Protein AF-A0A6C0EE86-F1 (afdb_monomer_lite)

Secondary structure (DSSP, 8-state):
---HHHHHHHHTT---EEHHHHHHHHHHS-----EEEEEEEEEHHHHHHHHT--TTS-TT-EEEEEEEES-HHHHHHHHHHHTGGGTTT---EEEEEEE--GGGHHHHHHHHHHHTGGGEEEETTEEEEEEE-GGGHHHHHHHHHHHHHHH-THHHHHHHHHHHHHHHHHHHHHHHHHHHHHHHHHHHHHHHHHHHHHHHHHHHHHHHHHHHHHHHHHHHHHHHTT-

Foldseek 3Di:
DDDPVVVCVLVVLLPFAAPVVVCVVCVVVVDQFKKKFKKWWAFCLQCCVVFVDDPVADRSWTKIFTAIDSGPVVVVVVVCVVVVSCNVRTGIGTRDMAGFDPVCRVVLGVQLLVVQVVQFRDGPNDRRMGTGDSVCVVVVRVVRVVSRVVGNPVVVVVVVVVVVVVVVVVVVVVVVVVVVVVVVVVVVVVVVVVVVVVVVVVVVVVVVVVVVVVVVVVVVVVVVVVD

Structure (mmCIF, N/CA/C/O backbone):
data_AF-A0A6C0EE86-F1
#
_entry.id   AF-A0A6C0EE86-F1
#
loop_
_atom_site.group_PDB
_atom_site.id
_atom_site.type_symbol
_atom_site.label_atom_id
_atom_site.label_alt_id
_atom_site.label_comp_id
_atom_site.label_asym_id
_atom_site.label_entity_id
_atom_site.label_seq_id
_atom_site.pdbx_PDB_ins_code
_atom_site.Cartn_x
_atom_site.Cartn_y
_atom_site.Cartn_z
_atom_site.occupancy
_atom_site.B_iso_or_equiv
_atom_site.auth_seq_id
_atom_site.auth_comp_id
_atom_site.auth_asym_id
_atom_site.auth_atom_id
_atom_site.pdbx_PDB_model_num
ATOM 1 N N . MET A 1 1 ? -27.508 24.114 23.333 1.00 41.50 1 MET A N 1
ATOM 2 C CA . MET A 1 1 ? -27.431 23.178 22.189 1.00 41.50 1 MET A CA 1
ATOM 3 C C . MET A 1 1 ? -26.327 23.690 21.274 1.00 41.50 1 MET A C 1
ATOM 5 O O . MET A 1 1 ? -26.399 24.852 20.906 1.00 41.50 1 MET A O 1
ATOM 9 N N . GLY A 1 2 ? -25.268 22.908 21.027 1.00 43.94 2 GLY A N 1
ATOM 10 C CA . GLY A 1 2 ? -24.116 23.351 20.220 1.00 43.94 2 GLY A CA 1
ATOM 11 C C . GLY A 1 2 ? -24.474 23.530 18.742 1.00 43.94 2 GLY A C 1
ATOM 12 O O . GLY A 1 2 ? -25.341 22.807 18.242 1.00 43.94 2 GLY A O 1
ATOM 13 N N . SER A 1 3 ? -23.843 24.502 18.077 1.00 52.34 3 SER A N 1
ATOM 14 C CA . SER A 1 3 ? -24.147 24.879 16.692 1.00 52.34 3 SER A CA 1
ATOM 15 C C . SER A 1 3 ? -23.781 23.765 15.698 1.00 52.34 3 SER A C 1
ATOM 17 O O . SER A 1 3 ? -22.962 22.887 15.982 1.00 52.34 3 SER A O 1
ATOM 19 N N . ILE A 1 4 ? -24.389 23.789 14.509 1.00 42.75 4 ILE A N 1
ATOM 20 C CA . ILE A 1 4 ? -24.066 22.862 13.408 1.00 42.75 4 ILE A CA 1
ATOM 21 C C . ILE A 1 4 ? -22.589 22.996 12.998 1.00 42.75 4 ILE A C 1
ATOM 23 O O . ILE A 1 4 ? -21.962 22.006 12.634 1.00 42.75 4 ILE A O 1
ATOM 27 N N . GLU A 1 5 ? -21.998 24.184 13.138 1.00 41.91 5 GLU A N 1
ATOM 28 C CA . GLU A 1 5 ? -20.573 24.427 12.889 1.00 41.91 5 GLU A CA 1
ATOM 29 C C . GLU A 1 5 ? -19.664 23.791 13.947 1.00 41.91 5 GLU A C 1
ATOM 31 O O . GLU A 1 5 ? -18.616 23.250 13.592 1.00 41.91 5 GLU A O 1
ATOM 36 N N . ASP A 1 6 ? -20.080 23.761 15.215 1.00 39.66 6 ASP A N 1
ATOM 37 C CA . ASP A 1 6 ? -19.341 23.064 16.277 1.00 39.66 6 ASP A CA 1
ATOM 38 C C . ASP A 1 6 ? -19.402 21.542 16.092 1.00 39.66 6 ASP A C 1
ATOM 40 O O . ASP A 1 6 ? -18.395 20.855 16.267 1.00 39.66 6 ASP A O 1
ATOM 44 N N . LYS A 1 7 ? -20.557 21.014 15.656 1.00 38.84 7 LYS A N 1
ATOM 45 C CA . LYS A 1 7 ? -20.697 19.601 15.261 1.00 38.84 7 LYS A CA 1
ATOM 46 C C . LYS A 1 7 ? -19.836 19.268 14.041 1.00 38.84 7 LYS A C 1
ATOM 48 O O . LYS A 1 7 ? -19.121 18.272 14.062 1.00 38.84 7 LYS A O 1
ATOM 53 N N . ASN A 1 8 ? -19.834 20.117 13.013 1.00 34.44 8 ASN A N 1
ATOM 54 C CA . ASN A 1 8 ? -19.040 19.901 11.802 1.00 34.44 8 ASN A CA 1
ATOM 55 C C . ASN A 1 8 ? -17.529 19.999 12.068 1.00 34.44 8 ASN A C 1
ATOM 57 O O . ASN A 1 8 ? -16.768 19.218 11.500 1.00 34.44 8 ASN A O 1
ATOM 61 N N . LYS A 1 9 ? -17.074 20.877 12.975 1.00 37.31 9 LYS A N 1
ATOM 62 C CA . LYS A 1 9 ? -15.671 20.904 13.429 1.00 37.31 9 LYS A CA 1
ATOM 63 C C . LYS A 1 9 ? -15.289 19.634 14.190 1.00 37.31 9 LYS A C 1
ATOM 65 O O . LYS A 1 9 ? -14.223 19.090 13.908 1.00 37.31 9 LYS A O 1
ATOM 70 N N . LEU A 1 10 ? -16.143 19.117 15.077 1.00 36.72 10 LEU A N 1
ATOM 71 C CA . LEU A 1 10 ? -15.890 17.856 15.793 1.00 36.72 10 LEU A CA 1
ATOM 72 C C . LEU A 1 10 ? -15.807 16.656 14.826 1.00 36.72 10 LEU A C 1
ATOM 74 O O . LEU A 1 10 ? -14.858 15.878 14.882 1.00 36.72 10 LEU A O 1
ATOM 78 N N . VAL A 1 11 ? -16.739 16.571 13.870 1.00 33.47 11 VAL A N 1
ATOM 79 C CA . VAL A 1 11 ? -16.829 15.481 12.877 1.00 33.47 11 VAL A CA 1
ATOM 80 C C . VAL A 1 11 ? -15.719 15.562 11.815 1.00 33.47 11 VAL A C 1
ATOM 82 O O . VAL A 1 11 ? -15.262 14.531 11.322 1.00 33.47 11 VAL A O 1
ATOM 85 N N . SER A 1 12 ? -15.205 16.762 11.504 1.00 33.56 12 SER A N 1
ATOM 86 C CA . SER A 1 12 ? -14.117 16.962 10.525 1.00 33.56 12 SER A CA 1
ATOM 87 C C . SER A 1 12 ? -12.767 16.333 10.910 1.00 33.56 12 SER A C 1
ATOM 89 O O . SER A 1 12 ? -11.883 16.206 10.058 1.00 33.56 12 SER A O 1
ATOM 91 N N . HIS A 1 13 ? -12.588 15.919 12.170 1.00 43.97 13 HIS A N 1
ATOM 92 C CA . HIS A 1 13 ? -11.329 15.339 12.649 1.00 43.97 13 HIS A CA 1
ATOM 93 C C . HIS A 1 13 ? -11.141 13.868 12.245 1.00 43.97 13 HIS A C 1
ATOM 95 O O . HIS A 1 13 ? -10.001 13.409 12.130 1.00 43.97 13 HIS A O 1
ATOM 101 N N . ILE A 1 14 ? -12.222 13.138 11.944 1.00 49.69 14 ILE A N 1
ATOM 102 C CA . ILE A 1 14 ? -12.145 11.754 11.459 1.00 49.69 14 ILE A CA 1
ATOM 103 C C . ILE A 1 14 ? -11.934 11.781 9.938 1.00 49.69 14 ILE A C 1
ATOM 105 O O . ILE A 1 14 ? -12.851 11.578 9.145 1.00 49.69 14 ILE A O 1
ATOM 109 N N . LYS A 1 15 ? -10.695 12.065 9.515 1.00 51.38 15 LYS A N 1
ATOM 110 C CA . LYS A 1 15 ? -10.267 11.919 8.115 1.00 51.38 15 LYS A CA 1
ATOM 111 C C . LYS A 1 15 ? -10.217 10.430 7.753 1.00 51.38 15 LYS A C 1
ATOM 113 O O . LYS A 1 15 ? -9.232 9.756 8.056 1.00 51.38 15 LYS A O 1
ATOM 118 N N . GLY A 1 16 ? -11.273 9.944 7.111 1.00 56.72 16 GLY A N 1
ATOM 119 C CA . GLY A 1 16 ? -11.406 8.590 6.579 1.00 56.72 16 GLY A CA 1
ATOM 120 C C . GLY A 1 16 ? -12.340 8.569 5.370 1.00 56.72 16 GLY A C 1
ATOM 121 O O . GLY A 1 16 ? -12.988 9.568 5.065 1.00 56.72 16 GLY A O 1
ATOM 122 N N . VAL A 1 17 ? -12.386 7.441 4.673 1.00 63.56 17 VAL A N 1
ATOM 123 C CA . VAL A 1 17 ? -13.268 7.231 3.518 1.00 63.56 17 VAL A CA 1
ATOM 124 C C . VAL A 1 17 ? -14.493 6.447 3.985 1.00 63.56 17 VAL A C 1
ATOM 126 O O . VAL A 1 17 ? -14.352 5.495 4.761 1.00 63.56 17 VAL A O 1
ATOM 129 N N . SER A 1 18 ? -15.694 6.847 3.559 1.00 66.75 18 SER A N 1
ATOM 130 C CA . SER A 1 18 ? -16.904 6.095 3.903 1.00 66.75 18 SER A CA 1
ATOM 131 C C . SER A 1 18 ? -16.894 4.721 3.226 1.00 66.75 18 SER A C 1
ATOM 133 O O . SER A 1 18 ? -16.234 4.502 2.204 1.00 66.75 18 SER A O 1
ATOM 135 N N . TYR A 1 19 ? -17.628 3.771 3.798 1.00 67.75 19 TYR A N 1
ATOM 136 C CA . TYR A 1 19 ? -17.719 2.419 3.243 1.00 67.75 19 TYR A CA 1
ATOM 137 C C . TYR A 1 19 ? -18.339 2.395 1.833 1.00 67.75 19 TYR A C 1
ATOM 139 O O . TYR A 1 19 ? -18.034 1.498 1.042 1.00 67.75 19 TYR A O 1
ATOM 147 N N . GLU A 1 20 ? -19.170 3.383 1.505 1.00 64.31 20 GLU A N 1
ATOM 148 C CA . GLU A 1 20 ? -19.811 3.558 0.200 1.00 64.31 20 GLU A CA 1
ATOM 149 C C . GLU A 1 20 ? -18.784 3.954 -0.869 1.00 64.31 20 GLU A C 1
ATOM 151 O O . GLU A 1 20 ? -18.688 3.289 -1.895 1.00 64.31 20 GLU A O 1
ATOM 156 N N . THR A 1 21 ? -17.925 4.945 -0.611 1.00 57.09 21 THR A N 1
ATOM 157 C CA . THR A 1 21 ? -16.854 5.332 -1.553 1.00 57.09 21 THR A CA 1
ATOM 158 C C . THR A 1 21 ? -15.842 4.201 -1.775 1.00 57.09 21 THR A C 1
ATOM 160 O O . THR A 1 21 ? -15.305 4.019 -2.865 1.00 57.09 21 THR A O 1
ATOM 163 N N . ILE A 1 22 ? -15.604 3.378 -0.755 1.00 59.59 22 ILE A N 1
ATOM 164 C CA . ILE A 1 22 ? -14.751 2.190 -0.873 1.00 59.59 22 ILE A CA 1
ATOM 165 C C . ILE A 1 22 ? -15.386 1.114 -1.760 1.00 59.59 22 ILE A C 1
ATOM 167 O O . ILE A 1 22 ? -14.671 0.390 -2.452 1.00 59.59 22 ILE A O 1
ATOM 171 N N . GLN A 1 23 ? -16.717 1.007 -1.765 1.00 55.62 23 GLN A N 1
ATOM 172 C CA . GLN A 1 23 ? -17.431 0.091 -2.652 1.00 55.62 23 GLN A CA 1
ATOM 173 C C . GLN A 1 23 ? -17.173 0.420 -4.115 1.00 55.62 23 GLN A C 1
ATOM 175 O O . GLN A 1 23 ? -16.892 -0.485 -4.893 1.00 55.62 23 GLN A O 1
ATOM 180 N N . GLU A 1 24 ? -17.216 1.702 -4.468 1.00 56.00 24 GLU A N 1
ATOM 181 C CA . GLU A 1 24 ? -16.881 2.150 -5.817 1.00 56.00 24 GLU A CA 1
ATOM 182 C C . GLU A 1 24 ? -15.427 1.786 -6.149 1.00 56.00 24 GLU A C 1
ATOM 184 O O . GLU A 1 24 ? -15.164 1.152 -7.170 1.00 56.00 24 GLU A O 1
ATOM 189 N N . LEU A 1 25 ? -14.490 2.054 -5.234 1.00 52.91 25 LEU A N 1
ATOM 190 C CA . LEU A 1 25 ? -13.063 1.808 -5.454 1.00 52.91 25 LEU A CA 1
ATOM 191 C C . LEU A 1 25 ? -12.696 0.315 -5.596 1.00 52.91 25 LEU A C 1
ATOM 193 O O . LEU A 1 25 ? -11.837 -0.024 -6.415 1.00 52.91 25 LEU A O 1
ATOM 197 N N . PHE A 1 26 ? -13.346 -0.581 -4.845 1.00 54.41 26 PHE A N 1
ATOM 198 C CA . PHE A 1 26 ? -13.173 -2.035 -4.990 1.00 54.41 26 PHE A CA 1
ATOM 199 C C . PHE A 1 26 ? -13.965 -2.622 -6.161 1.00 54.41 26 PHE A C 1
ATOM 201 O O . PHE A 1 26 ? -13.481 -3.551 -6.796 1.00 54.41 26 PHE A O 1
ATOM 208 N N . SER A 1 27 ? -15.130 -2.069 -6.514 1.00 51.50 27 SER A N 1
ATOM 209 C CA . SER A 1 27 ? -15.882 -2.527 -7.694 1.00 51.50 27 SER A CA 1
ATOM 210 C C . SER A 1 27 ? -15.109 -2.310 -9.002 1.00 51.50 27 SER A C 1
ATOM 212 O O . SER A 1 27 ? -15.249 -3.089 -9.943 1.00 51.50 27 SER A O 1
ATOM 214 N N . ILE A 1 28 ? -14.239 -1.294 -9.033 1.00 50.00 28 ILE A N 1
ATOM 215 C CA . ILE A 1 28 ? -13.318 -1.017 -10.141 1.00 50.00 28 ILE A CA 1
ATOM 216 C C . ILE A 1 28 ? -12.074 -1.926 -10.070 1.00 50.00 28 ILE A C 1
ATOM 218 O O . ILE A 1 28 ? -11.532 -2.320 -11.101 1.00 50.00 28 ILE A O 1
ATOM 222 N N . ASN A 1 29 ? -11.629 -2.298 -8.863 1.00 46.84 29 ASN A N 1
ATOM 223 C CA . ASN A 1 29 ? -10.446 -3.128 -8.620 1.00 46.84 29 ASN A CA 1
ATOM 224 C C . ASN A 1 29 ? -10.845 -4.530 -8.127 1.00 46.84 29 ASN A C 1
ATOM 226 O O . ASN A 1 29 ? -10.857 -4.797 -6.929 1.00 46.84 29 ASN A O 1
ATOM 230 N N . ALA A 1 30 ? -11.133 -5.437 -9.064 1.00 41.28 30 ALA A N 1
ATOM 231 C CA . ALA A 1 30 ? -11.660 -6.793 -8.846 1.00 41.28 30 ALA A CA 1
ATOM 232 C C . ALA A 1 30 ? -10.719 -7.794 -8.118 1.00 41.28 30 ALA A C 1
ATOM 234 O O . ALA A 1 30 ? -10.532 -8.924 -8.576 1.00 41.28 30 ALA A O 1
ATOM 235 N N . ARG A 1 31 ? -10.096 -7.427 -6.989 1.00 52.28 31 ARG A N 1
ATOM 236 C CA . ARG A 1 31 ? -9.282 -8.348 -6.174 1.00 52.28 31 ARG A CA 1
ATOM 237 C C . ARG A 1 31 ? -9.618 -8.272 -4.687 1.00 52.28 31 ARG A C 1
ATOM 239 O O . ARG A 1 31 ? -9.468 -7.234 -4.049 1.00 52.28 31 ARG A O 1
ATOM 246 N N . SER A 1 32 ? -9.950 -9.432 -4.119 1.00 60.56 32 SER A N 1
ATOM 247 C CA . SER A 1 32 ? -9.904 -9.686 -2.679 1.00 60.56 32 SER A CA 1
ATOM 248 C C . SER A 1 32 ? -8.445 -9.663 -2.216 1.00 60.56 32 SER A C 1
ATOM 250 O O . SER A 1 32 ? -7.722 -10.652 -2.361 1.00 60.56 32 SER A O 1
ATOM 252 N N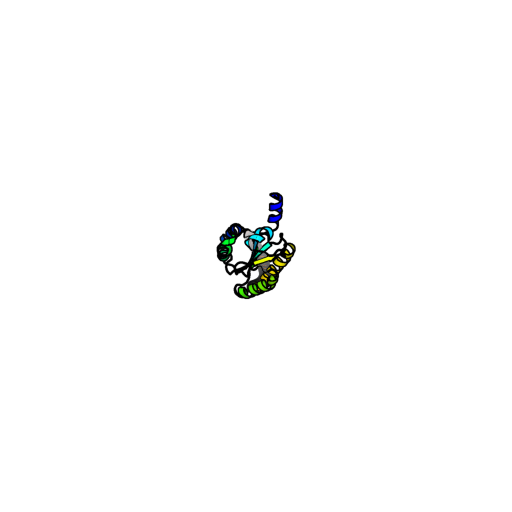 . LEU A 1 33 ? -7.986 -8.515 -1.728 1.00 67.56 33 LEU A N 1
ATOM 253 C CA . LEU A 1 33 ? -6.636 -8.370 -1.198 1.00 67.56 33 LEU A CA 1
ATOM 254 C C . LEU A 1 33 ? -6.675 -8.465 0.328 1.00 67.56 33 LEU A C 1
ATOM 256 O O . LEU A 1 33 ? -7.407 -7.691 0.957 1.00 67.56 33 LEU A O 1
ATOM 260 N N . PRO A 1 34 ? -5.902 -9.385 0.933 1.00 78.94 34 PRO A N 1
ATOM 261 C CA . PRO A 1 34 ? -5.774 -9.437 2.371 1.00 78.94 34 PRO A CA 1
ATOM 262 C C . PRO A 1 34 ? -5.217 -8.132 2.922 1.00 78.94 34 PRO A C 1
ATOM 264 O O . PRO A 1 34 ? -4.223 -7.594 2.426 1.00 78.94 34 PRO A O 1
ATOM 267 N N . CYS A 1 35 ? -5.884 -7.605 3.938 1.00 83.56 35 CYS A N 1
ATOM 268 C CA . CYS A 1 35 ? -5.522 -6.330 4.517 1.00 83.56 35 CYS A CA 1
ATOM 269 C C . CYS A 1 35 ? -5.773 -6.289 6.016 1.00 83.56 35 CYS A C 1
ATOM 271 O O . CYS A 1 35 ? -6.664 -6.943 6.569 1.00 83.56 35 CYS A O 1
ATOM 273 N N . VAL A 1 36 ? -4.966 -5.448 6.638 1.00 88.44 36 VAL A N 1
ATOM 274 C CA . VAL A 1 36 ? -5.178 -4.901 7.965 1.00 88.44 36 VAL A CA 1
ATOM 275 C C . VAL A 1 36 ? -5.940 -3.588 7.796 1.00 88.44 36 VAL A C 1
ATOM 277 O O . VAL A 1 36 ? -5.589 -2.787 6.925 1.00 88.44 36 VAL A O 1
ATOM 280 N N . TYR A 1 37 ? -6.931 -3.320 8.644 1.00 87.81 37 TYR A N 1
ATOM 281 C CA . TYR A 1 37 ? -7.696 -2.076 8.586 1.00 87.81 37 TYR A CA 1
ATOM 282 C C . TYR A 1 37 ? -8.055 -1.511 9.963 1.00 87.81 37 TYR A C 1
ATOM 284 O O . TYR A 1 37 ? -8.154 -2.228 10.958 1.00 87.81 37 TYR A O 1
ATOM 292 N N . LEU A 1 38 ? -8.308 -0.203 9.980 1.00 90.19 38 LEU A N 1
ATOM 293 C CA . LEU A 1 38 ? -8.819 0.548 11.120 1.00 90.19 38 LEU A CA 1
ATOM 294 C C . LEU A 1 38 ? -10.054 1.342 10.684 1.00 90.19 38 LEU A C 1
ATOM 296 O O . LEU A 1 38 ? -9.963 2.235 9.837 1.00 90.19 38 LEU A O 1
ATOM 300 N N . THR A 1 39 ? -11.206 1.022 11.265 1.00 89.19 39 THR A N 1
ATOM 301 C CA . THR A 1 39 ? -12.478 1.716 11.018 1.00 89.19 39 THR A CA 1
ATOM 302 C C . THR A 1 39 ? -12.835 2.567 12.229 1.00 89.19 39 THR A C 1
ATOM 304 O O . THR A 1 39 ? -12.883 2.051 13.337 1.00 89.19 39 THR A O 1
ATOM 307 N N . ALA A 1 40 ? -13.089 3.857 12.041 1.00 90.56 40 ALA A N 1
ATOM 308 C CA . ALA A 1 40 ? -13.672 4.721 13.062 1.00 90.56 40 ALA A CA 1
ATOM 309 C C . ALA A 1 40 ? -15.189 4.535 13.113 1.00 90.56 40 ALA A C 1
ATOM 311 O O . ALA A 1 40 ? -15.809 4.354 12.066 1.00 90.56 40 ALA A O 1
ATOM 312 N N . PHE A 1 41 ? -15.763 4.596 14.314 1.00 91.44 41 PHE A N 1
ATOM 313 C CA . PHE A 1 41 ? -17.210 4.560 14.532 1.00 91.44 41 PHE A CA 1
ATOM 314 C C . PHE A 1 41 ? -17.779 5.943 14.816 1.00 91.44 41 PHE A C 1
ATOM 316 O O . PHE A 1 41 ? -18.612 6.410 14.061 1.00 91.44 41 PHE A O 1
ATOM 323 N N . ASN A 1 42 ? -17.390 6.559 15.931 1.00 91.81 42 ASN A N 1
ATOM 324 C CA . ASN A 1 42 ? -17.780 7.911 16.335 1.00 91.81 42 ASN A CA 1
ATOM 325 C C . ASN A 1 42 ? -16.987 8.304 17.588 1.00 91.81 42 ASN A C 1
ATOM 327 O O . ASN A 1 42 ? -16.166 7.527 18.094 1.00 91.81 42 ASN A O 1
ATOM 331 N N . THR A 1 43 ? -17.198 9.524 18.074 1.00 92.94 43 THR A N 1
ATOM 332 C CA . THR A 1 43 ? -16.541 10.002 19.297 1.00 92.94 43 THR A CA 1
ATOM 333 C C . THR A 1 43 ? -17.056 9.272 20.540 1.00 92.94 43 THR A C 1
ATOM 335 O O . THR A 1 43 ? -18.191 8.787 20.579 1.00 92.94 43 THR A O 1
ATOM 338 N N . VAL A 1 44 ? -16.241 9.225 21.598 1.00 92.81 44 VAL A N 1
ATOM 339 C CA . VAL A 1 44 ? -16.657 8.713 22.911 1.00 92.81 44 VAL A CA 1
ATOM 340 C C . VAL A 1 44 ? -17.892 9.468 23.376 1.00 92.81 44 VAL A C 1
ATOM 342 O O . VAL A 1 44 ? -18.839 8.833 23.818 1.00 92.81 44 VAL A O 1
ATOM 345 N N . LYS A 1 45 ? -17.943 10.792 23.198 1.00 92.00 45 LYS A N 1
ATOM 346 C CA . LYS A 1 45 ? -19.113 11.617 23.526 1.00 92.00 45 LYS A CA 1
ATOM 347 C C . LYS A 1 45 ? -20.433 11.077 22.969 1.00 92.00 45 LYS A C 1
ATOM 349 O O . LYS A 1 45 ? -21.444 11.092 23.666 1.00 92.00 45 LYS A O 1
ATOM 354 N N . GLU A 1 46 ? -20.426 10.620 21.722 1.00 90.38 46 GLU A N 1
ATOM 355 C CA . GLU A 1 46 ? -21.619 10.128 21.026 1.00 90.38 46 GLU A CA 1
ATOM 356 C C . GLU A 1 46 ? -21.985 8.702 21.449 1.00 90.38 46 GLU A C 1
ATOM 358 O O . GLU A 1 46 ? -23.165 8.368 21.546 1.00 90.38 46 GLU A O 1
ATOM 363 N N . LEU A 1 47 ? -20.982 7.872 21.741 1.00 91.62 47 LEU A N 1
ATOM 364 C CA . LEU A 1 47 ? -21.167 6.441 21.994 1.00 91.62 47 LEU A CA 1
ATOM 365 C C . LEU A 1 47 ? -21.217 6.066 23.478 1.00 91.62 47 LEU A C 1
ATOM 367 O O . LEU A 1 47 ? -21.660 4.968 23.813 1.00 91.62 47 LEU A O 1
ATOM 371 N N . LYS A 1 48 ? -20.825 6.970 24.379 1.00 91.31 48 LYS A N 1
ATOM 372 C CA . LYS A 1 48 ? -20.668 6.724 25.819 1.00 91.31 48 LYS A CA 1
ATOM 373 C C . LYS A 1 48 ? -21.872 6.053 26.465 1.00 91.31 48 LYS A C 1
ATOM 375 O O . LYS A 1 48 ? -21.709 5.057 27.161 1.00 91.31 48 LYS A O 1
ATOM 380 N N . ASN A 1 49 ? -23.072 6.567 26.199 1.00 88.62 49 ASN A N 1
ATOM 381 C CA . ASN A 1 49 ? -24.305 6.059 26.803 1.00 88.62 49 ASN A CA 1
ATOM 382 C C . ASN A 1 49 ? -24.737 4.715 26.204 1.00 88.62 49 ASN A C 1
ATOM 384 O O . ASN A 1 49 ? -25.273 3.870 26.912 1.00 88.62 49 ASN A O 1
ATOM 388 N N . VAL A 1 50 ? -24.511 4.519 24.903 1.00 89.94 50 VAL A N 1
ATOM 389 C CA . VAL A 1 50 ? -24.968 3.325 24.174 1.00 89.94 50 VAL A CA 1
ATOM 390 C C . VAL A 1 50 ? -24.014 2.146 24.392 1.00 89.94 50 VAL A C 1
ATOM 392 O O . VAL A 1 50 ? -24.446 0.998 24.457 1.00 89.94 50 VAL A O 1
ATOM 395 N N . MET A 1 51 ? -22.718 2.427 24.539 1.00 88.88 51 MET A N 1
ATOM 396 C CA . MET A 1 51 ? -21.668 1.425 24.739 1.00 88.88 51 MET A CA 1
ATOM 397 C C . MET A 1 51 ? -21.189 1.312 26.193 1.00 88.88 51 MET A C 1
ATOM 399 O O . MET A 1 51 ? -20.298 0.515 26.465 1.00 88.88 51 MET A O 1
ATOM 403 N N . ASN A 1 52 ? -21.773 2.079 27.122 1.00 88.94 52 ASN A N 1
ATOM 404 C CA . ASN A 1 52 ? -21.389 2.129 28.537 1.00 88.94 52 ASN A CA 1
ATOM 405 C C . ASN A 1 52 ? -19.881 2.392 28.748 1.00 88.94 52 ASN A C 1
ATOM 407 O O . ASN A 1 52 ? -19.206 1.701 29.511 1.00 88.94 52 ASN A O 1
ATOM 411 N N . ILE A 1 53 ? -19.342 3.377 28.022 1.00 89.94 53 ILE A N 1
ATOM 412 C CA . ILE A 1 53 ? -17.909 3.706 28.044 1.00 89.94 53 ILE A CA 1
ATOM 413 C C . ILE A 1 53 ? -17.571 4.456 29.339 1.00 89.94 53 ILE A C 1
ATOM 415 O O . ILE A 1 53 ? -18.228 5.436 29.693 1.00 89.94 53 ILE A O 1
ATOM 419 N N . ASP A 1 54 ? -16.511 4.019 30.018 1.00 86.50 54 ASP A N 1
ATOM 420 C CA . ASP A 1 54 ? -16.005 4.626 31.253 1.00 86.50 54 ASP A CA 1
ATOM 421 C C . ASP A 1 54 ? -15.633 6.116 31.063 1.00 86.50 54 ASP A C 1
ATOM 423 O O . ASP A 1 54 ? -15.048 6.523 30.056 1.00 86.50 54 ASP A O 1
ATOM 427 N N . ASN A 1 55 ? -15.935 6.929 32.078 1.00 85.88 55 ASN A N 1
ATOM 428 C CA . ASN A 1 55 ? -15.622 8.356 32.163 1.00 85.88 55 ASN A CA 1
ATOM 429 C C . ASN A 1 55 ? -14.118 8.674 32.110 1.00 85.88 55 ASN A C 1
ATOM 431 O O . ASN A 1 55 ? -13.763 9.835 31.917 1.00 85.88 55 ASN A O 1
ATOM 435 N N . LYS A 1 56 ? -13.236 7.681 32.284 1.00 88.19 56 LYS A N 1
ATOM 436 C CA . LYS A 1 56 ? -11.778 7.862 32.159 1.00 88.19 56 LYS A CA 1
ATOM 437 C C . LYS A 1 56 ? -11.322 8.287 30.758 1.00 88.19 56 LYS A C 1
ATOM 439 O O . LYS A 1 56 ? -10.221 8.814 30.610 1.00 88.19 56 LYS A O 1
ATOM 444 N N . HIS A 1 57 ? -12.128 8.035 29.726 1.00 89.06 57 HIS A N 1
ATOM 445 C CA . HIS A 1 57 ? -11.793 8.387 28.351 1.00 89.06 57 HIS A CA 1
ATOM 446 C C . HIS A 1 57 ? -12.217 9.824 28.026 1.00 89.06 57 HIS A C 1
ATOM 448 O O . HIS A 1 57 ? -13.309 10.262 28.382 1.00 89.06 57 HIS A O 1
ATOM 454 N N . SER A 1 58 ? -11.359 10.551 27.306 1.00 90.62 58 SER A N 1
ATOM 455 C CA . SER A 1 58 ? -11.691 11.883 26.789 1.00 90.62 58 SER A CA 1
ATOM 456 C C . SER A 1 58 ? -12.911 11.812 25.866 1.00 90.62 58 SER A C 1
ATOM 458 O O . SER A 1 58 ? -12.985 10.930 25.013 1.00 90.62 58 SER A O 1
ATOM 460 N N . GLU A 1 59 ? -13.837 12.763 26.001 1.00 90.06 59 GLU A N 1
ATOM 461 C CA . GLU A 1 59 ? -15.029 12.857 25.147 1.00 90.06 59 GLU A CA 1
ATOM 462 C C . GLU A 1 59 ? -14.688 13.013 23.659 1.00 90.06 59 GLU A C 1
ATOM 464 O O . GLU A 1 59 ? -15.430 12.517 22.810 1.00 90.06 59 GLU A O 1
ATOM 469 N N . ASP A 1 60 ? -13.551 13.645 23.359 1.00 91.12 60 ASP A N 1
ATOM 470 C CA . ASP A 1 60 ? -13.071 13.885 21.997 1.00 91.12 60 ASP A CA 1
ATOM 471 C C . ASP A 1 60 ? -12.320 12.681 21.408 1.00 91.12 60 ASP A C 1
ATOM 473 O O . ASP A 1 60 ? -12.001 12.680 20.217 1.00 91.12 60 ASP A O 1
ATOM 477 N N . ALA A 1 61 ? -12.005 11.660 22.215 1.00 93.06 61 ALA A N 1
ATOM 478 C CA . ALA A 1 61 ? -11.423 10.420 21.709 1.00 93.06 61 ALA A CA 1
ATOM 479 C C . ALA A 1 61 ? -12.426 9.688 20.808 1.00 93.06 61 ALA A C 1
ATOM 481 O O . ALA A 1 61 ? -13.636 9.886 20.906 1.00 93.06 61 ALA A O 1
ATOM 482 N N . VAL A 1 62 ? -11.925 8.821 19.934 1.00 93.75 62 VAL A N 1
ATOM 483 C CA . VAL A 1 62 ? -12.756 8.122 18.947 1.00 93.75 62 VAL A CA 1
ATOM 484 C C . VAL A 1 62 ? -12.717 6.623 19.213 1.00 93.75 62 VAL A C 1
ATOM 486 O O . VAL A 1 62 ? -11.670 6.066 19.556 1.00 93.75 62 VAL A O 1
ATOM 489 N N . VAL A 1 63 ? -13.875 5.978 19.073 1.00 94.56 63 VAL A N 1
ATOM 490 C CA . VAL A 1 63 ? -13.999 4.520 19.107 1.00 94.56 63 VAL A CA 1
ATOM 491 C C . VAL A 1 63 ? -13.651 3.984 17.727 1.00 94.56 63 VAL A C 1
ATOM 493 O O . VAL A 1 63 ? -14.220 4.413 16.720 1.00 94.56 63 VAL A O 1
ATOM 496 N N . TYR A 1 64 ? -12.726 3.035 17.686 1.00 92.88 64 TYR A N 1
ATOM 497 C CA . TYR A 1 64 ? -12.322 2.356 16.469 1.00 92.88 64 TYR A CA 1
ATOM 498 C C . TYR A 1 64 ? -12.537 0.856 16.587 1.00 92.88 64 TYR A C 1
ATOM 500 O O . TYR A 1 64 ? -12.396 0.272 17.659 1.00 92.88 64 TYR A O 1
ATOM 508 N N . LYS A 1 65 ? -12.792 0.237 15.440 1.00 91.50 65 LYS A N 1
ATOM 509 C CA . LYS A 1 65 ? -12.683 -1.195 15.218 1.00 91.50 65 LYS A CA 1
ATOM 510 C C . LYS A 1 65 ? -11.410 -1.468 14.428 1.00 91.50 65 LYS A C 1
ATOM 512 O O . LYS A 1 65 ? -11.278 -0.997 13.291 1.00 91.50 65 LYS A O 1
ATOM 517 N N . PHE A 1 66 ? -10.497 -2.239 15.003 1.00 91.88 66 PHE A N 1
ATOM 518 C CA . PHE A 1 66 ? -9.415 -2.825 14.223 1.00 91.88 66 PHE A CA 1
ATOM 519 C C . PHE A 1 66 ? -9.856 -4.165 13.649 1.00 91.88 66 PHE A C 1
ATOM 521 O O . PHE A 1 66 ? -10.821 -4.789 14.097 1.00 91.88 66 PHE A O 1
ATOM 528 N N . GLY A 1 67 ? -9.166 -4.612 12.614 1.00 86.94 67 GLY A N 1
ATOM 529 C CA . GLY A 1 67 ? -9.376 -5.962 12.154 1.00 86.94 67 GLY A CA 1
ATOM 530 C C . GLY A 1 67 ? -8.576 -6.303 10.928 1.00 86.94 67 GLY A C 1
ATOM 531 O O . GLY A 1 67 ? -7.811 -5.511 10.373 1.00 86.94 67 GLY A O 1
ATOM 532 N N . LEU A 1 68 ? -8.788 -7.544 10.531 1.00 86.25 68 LEU A N 1
ATOM 533 C CA . LEU A 1 68 ? -8.060 -8.173 9.464 1.00 86.25 68 LEU A CA 1
ATOM 534 C C . LEU A 1 68 ? -9.031 -8.962 8.600 1.00 86.25 68 LEU A C 1
ATOM 536 O O . LEU A 1 68 ? -10.076 -9.438 9.061 1.00 86.25 68 LEU A O 1
ATOM 540 N N . THR A 1 69 ? -8.735 -9.040 7.314 1.00 82.00 69 THR A N 1
ATOM 541 C CA . THR A 1 69 ? -9.588 -9.764 6.379 1.00 82.00 69 THR A CA 1
ATOM 542 C C . THR A 1 69 ? -8.806 -10.203 5.159 1.00 82.00 69 THR A C 1
ATOM 544 O O . THR A 1 69 ? -7.879 -9.524 4.738 1.00 82.00 69 THR A O 1
ATOM 547 N N . LYS A 1 70 ? -9.214 -11.327 4.564 1.00 77.88 70 LYS A N 1
ATOM 548 C CA . LYS A 1 70 ? -8.770 -11.760 3.229 1.00 77.88 70 LYS A CA 1
ATOM 549 C C . LYS A 1 70 ? -9.456 -10.968 2.108 1.00 77.88 70 LYS A C 1
ATOM 551 O O . LYS A 1 70 ? -8.969 -10.940 0.985 1.00 77.88 70 LYS A O 1
ATOM 556 N N . SER A 1 71 ? -10.604 -10.364 2.418 1.00 73.88 71 SER A N 1
ATOM 557 C CA . SER A 1 71 ? -11.429 -9.577 1.504 1.00 73.88 71 SER A CA 1
ATOM 558 C C . SER A 1 71 ? -12.146 -8.472 2.276 1.00 73.88 71 SER A C 1
ATOM 560 O O . SER A 1 71 ? -13.035 -8.741 3.094 1.00 73.88 71 SER A O 1
ATOM 562 N N . PHE A 1 72 ? -11.766 -7.217 2.041 1.00 69.06 72 PHE A N 1
ATOM 563 C CA . PHE A 1 72 ? -12.441 -6.090 2.687 1.00 69.06 72 PHE A CA 1
ATOM 564 C C . PHE A 1 72 ? -13.902 -5.973 2.244 1.00 69.06 72 PHE A C 1
ATOM 566 O O . PHE A 1 72 ? -14.777 -5.722 3.072 1.00 69.06 72 PHE A O 1
ATOM 573 N N . GLU A 1 73 ? -14.176 -6.255 0.970 1.00 69.69 73 GLU A N 1
ATOM 574 C CA . GLU A 1 73 ? -15.523 -6.255 0.398 1.00 69.69 73 GLU A CA 1
ATOM 575 C C . GLU A 1 73 ? -16.481 -7.187 1.156 1.00 69.69 73 GLU A C 1
ATOM 577 O O . GLU A 1 73 ? -17.592 -6.789 1.505 1.00 69.69 73 GLU A O 1
ATOM 582 N N . SER A 1 74 ? -16.040 -8.404 1.479 1.00 70.25 74 SER A N 1
ATOM 583 C CA . SER A 1 74 ? -16.865 -9.355 2.231 1.00 70.25 74 SER A CA 1
ATOM 584 C C . SER A 1 74 ? -17.016 -8.946 3.703 1.00 70.25 74 SER A C 1
ATOM 586 O O . SER A 1 74 ? -18.084 -9.110 4.292 1.00 70.25 74 SER A O 1
ATOM 588 N N . ARG A 1 75 ? -15.963 -8.377 4.307 1.00 75.00 75 ARG A N 1
ATOM 589 C CA . ARG A 1 75 ? -15.929 -8.043 5.742 1.00 75.00 75 ARG A CA 1
ATOM 590 C C . ARG A 1 75 ? -16.771 -6.815 6.092 1.00 75.00 75 ARG A C 1
ATOM 592 O O . ARG A 1 75 ? -17.402 -6.817 7.146 1.00 75.00 75 ARG A O 1
ATOM 599 N N . LYS A 1 76 ? -16.866 -5.813 5.209 1.00 67.50 76 LYS A N 1
ATOM 600 C CA . LYS A 1 76 ? -17.677 -4.609 5.474 1.00 67.50 76 LYS A CA 1
ATOM 601 C C . LYS A 1 76 ? -19.169 -4.911 5.683 1.00 67.50 76 LYS A C 1
ATOM 603 O O . LYS A 1 76 ? -19.791 -4.336 6.573 1.00 67.50 76 LYS A O 1
ATOM 608 N N . ASN A 1 77 ? -19.731 -5.845 4.911 1.00 69.19 77 ASN A N 1
ATOM 609 C CA . ASN A 1 77 ? -21.135 -6.252 5.039 1.00 69.19 77 ASN A CA 1
ATOM 610 C C . ASN A 1 77 ? -21.357 -7.041 6.341 1.00 69.19 77 ASN A C 1
ATOM 612 O O . ASN A 1 77 ? -22.404 -6.920 6.982 1.00 69.19 77 ASN A O 1
ATOM 616 N N . GLY A 1 78 ? -20.332 -7.790 6.762 1.00 73.62 78 GLY A N 1
ATOM 617 C CA . GLY A 1 78 ? -20.272 -8.422 8.076 1.00 73.62 78 GLY A CA 1
ATOM 618 C C . GLY A 1 78 ? -20.344 -7.400 9.209 1.00 73.62 78 GLY A C 1
ATOM 619 O O . GLY A 1 78 ? -21.185 -7.554 10.084 1.00 73.62 78 GLY A O 1
ATOM 620 N N . HIS A 1 79 ? -19.563 -6.314 9.153 1.00 74.69 79 HIS A N 1
ATOM 621 C CA . HIS A 1 79 ? -19.545 -5.300 10.219 1.00 74.69 79 HIS A CA 1
ATOM 622 C C . HIS A 1 79 ? -20.904 -4.649 10.469 1.00 74.69 79 HIS A C 1
ATOM 624 O O . HIS A 1 79 ? -21.314 -4.528 11.620 1.00 74.69 79 HIS A O 1
ATOM 630 N N . ARG A 1 80 ? -21.633 -4.251 9.418 1.00 74.12 80 ARG A N 1
ATOM 631 C CA . ARG A 1 80 ? -22.981 -3.675 9.592 1.00 74.12 80 ARG A CA 1
ATOM 632 C C . ARG A 1 80 ? -23.929 -4.655 10.288 1.00 74.12 80 ARG A C 1
ATOM 634 O O . ARG A 1 80 ? -24.737 -4.258 11.120 1.00 74.12 80 ARG A O 1
ATOM 641 N N . SER A 1 81 ? -23.805 -5.943 9.975 1.00 79.62 81 SER A N 1
ATOM 642 C CA . SER A 1 81 ? -24.609 -6.993 10.610 1.00 79.62 81 SER A CA 1
ATOM 643 C C . SER A 1 81 ? -24.193 -7.232 12.066 1.00 79.62 81 SER A C 1
ATOM 645 O O . SER A 1 81 ? -25.049 -7.398 12.930 1.00 79.62 81 SER A O 1
ATOM 647 N N . GLU A 1 82 ? -22.888 -7.213 12.329 1.00 83.19 82 GLU A N 1
ATOM 648 C CA . GLU A 1 82 ? -22.258 -7.428 13.634 1.00 83.19 82 GLU A CA 1
ATOM 649 C C . GLU A 1 82 ? -22.632 -6.328 14.638 1.00 83.19 82 GLU A C 1
ATOM 651 O O . GLU A 1 82 ? -23.079 -6.611 15.745 1.00 83.19 82 GLU A O 1
ATOM 656 N N . TYR A 1 83 ? -22.589 -5.067 14.205 1.00 83.75 83 TYR A N 1
ATOM 657 C CA . TYR A 1 83 ? -22.909 -3.903 15.036 1.00 83.75 83 TYR A CA 1
ATOM 658 C C . TYR A 1 83 ? -24.324 -3.368 14.808 1.00 83.75 83 TYR A C 1
ATOM 660 O O . TYR A 1 83 ? -24.595 -2.195 15.056 1.00 83.75 83 TYR A O 1
ATOM 668 N N . LYS A 1 84 ? -25.267 -4.218 14.388 1.00 82.44 84 LYS A N 1
ATOM 669 C CA . LYS A 1 84 ? -26.650 -3.810 14.086 1.00 82.44 84 LYS A CA 1
ATOM 670 C C . LYS A 1 84 ? -27.352 -3.100 15.254 1.00 82.44 84 LYS A C 1
ATOM 672 O O . LYS A 1 84 ? -28.188 -2.229 15.033 1.00 82.44 84 LYS A O 1
ATOM 677 N N . LYS A 1 85 ? -26.997 -3.426 16.506 1.00 84.31 85 LYS A N 1
ATOM 678 C CA . LYS A 1 85 ? -27.501 -2.735 17.716 1.00 84.31 85 LYS A CA 1
ATOM 679 C C . LYS A 1 85 ? -27.097 -1.252 17.771 1.00 84.31 85 LYS A C 1
ATOM 681 O O . LYS A 1 85 ? -27.749 -0.469 18.454 1.00 84.31 85 LYS A O 1
ATOM 686 N N . LEU A 1 86 ? -26.033 -0.884 17.060 1.00 84.56 86 LEU A N 1
ATOM 687 C CA . LEU A 1 86 ? -25.440 0.447 17.024 1.00 84.56 86 LEU A CA 1
ATOM 688 C C . LEU A 1 86 ? -25.697 1.191 15.706 1.00 84.56 86 LEU A C 1
ATOM 690 O O . LEU A 1 86 ? -25.273 2.332 15.601 1.00 84.56 86 LEU A O 1
ATOM 694 N N . ASP A 1 87 ? -26.385 0.596 14.725 1.00 77.94 87 ASP A N 1
ATOM 695 C CA . ASP A 1 87 ? -26.450 1.086 13.330 1.00 77.94 87 ASP A CA 1
ATOM 696 C C . ASP A 1 87 ? -26.954 2.542 13.209 1.00 77.94 87 ASP A C 1
ATOM 698 O O . ASP A 1 87 ? -26.483 3.302 12.373 1.00 77.94 87 ASP A O 1
ATOM 702 N N . ASN A 1 88 ? -27.841 2.980 14.112 1.00 81.50 88 ASN A N 1
ATOM 703 C CA . ASN A 1 88 ? -28.342 4.364 14.156 1.00 81.50 88 ASN A CA 1
ATOM 704 C C . ASN A 1 88 ? -27.406 5.360 14.875 1.00 81.50 88 ASN A C 1
ATOM 706 O O . ASN A 1 88 ? -27.689 6.556 14.909 1.00 81.50 88 ASN A O 1
ATOM 710 N N . PHE A 1 89 ? -26.338 4.872 15.504 1.00 82.69 89 PHE A N 1
ATOM 711 C CA . PHE A 1 89 ? -25.441 5.635 16.377 1.00 82.69 89 PHE A CA 1
ATOM 712 C C . PHE A 1 89 ? -23.999 5.694 15.865 1.00 82.69 89 PHE A C 1
ATOM 714 O O . PHE A 1 89 ? -23.235 6.534 16.340 1.00 82.69 89 PHE A O 1
ATOM 721 N N . ILE A 1 90 ? -23.612 4.817 14.936 1.00 83.50 90 ILE A N 1
ATOM 722 C CA . ILE A 1 90 ? -22.242 4.723 14.419 1.00 83.50 90 ILE A CA 1
ATOM 723 C C . ILE A 1 90 ? -22.172 5.132 12.953 1.00 83.50 90 ILE A C 1
ATOM 725 O O . ILE A 1 90 ? -23.037 4.793 12.151 1.00 83.50 90 ILE A O 1
ATOM 729 N N . ASP A 1 91 ? -21.090 5.816 12.602 1.00 81.25 91 ASP A N 1
ATOM 730 C CA . ASP A 1 91 ? -20.734 6.147 11.229 1.00 81.25 91 ASP A CA 1
ATOM 731 C C . ASP A 1 91 ? -19.401 5.467 10.893 1.00 81.25 91 ASP A C 1
ATOM 733 O O . ASP A 1 91 ? -18.321 5.915 11.282 1.00 81.25 91 ASP A O 1
ATOM 737 N N . MET A 1 92 ? -19.470 4.328 10.200 1.00 83.38 92 MET A N 1
ATOM 738 C CA . MET A 1 92 ? -18.280 3.536 9.892 1.00 83.38 92 MET A CA 1
ATOM 739 C C . MET A 1 92 ? -17.433 4.195 8.797 1.00 83.38 92 MET A C 1
ATOM 741 O O . MET A 1 92 ? -17.765 4.151 7.610 1.00 83.38 92 MET A O 1
ATOM 745 N N . LYS A 1 93 ? -16.273 4.728 9.191 1.00 83.38 93 LYS A N 1
ATOM 746 C CA . LYS A 1 93 ? -15.286 5.329 8.279 1.00 83.38 93 LYS A CA 1
ATOM 747 C C . LYS A 1 93 ? -13.986 4.552 8.298 1.00 83.38 93 LYS A C 1
ATOM 749 O O . LYS A 1 93 ? -13.370 4.399 9.348 1.00 83.38 93 LYS A O 1
ATOM 754 N N . LEU A 1 94 ? -13.510 4.102 7.142 1.00 82.31 94 LEU A N 1
ATOM 755 C CA . LEU A 1 94 ? -12.178 3.510 7.046 1.00 82.31 94 LEU A CA 1
ATOM 756 C C . LEU A 1 94 ? -11.132 4.621 7.170 1.00 82.31 94 LEU A C 1
ATOM 758 O O . LEU A 1 94 ? -11.035 5.499 6.312 1.00 82.31 94 LEU A O 1
ATOM 762 N N . VAL A 1 95 ? -10.345 4.585 8.239 1.00 84.75 95 VAL A N 1
ATOM 763 C CA . VAL A 1 95 ? -9.329 5.608 8.532 1.00 84.75 95 VAL A CA 1
ATOM 764 C C . VAL A 1 95 ? -7.952 5.190 8.039 1.00 84.75 95 VAL A C 1
ATOM 766 O O . VAL A 1 95 ? -7.136 6.042 7.677 1.00 84.75 95 VAL A O 1
ATOM 769 N N . TYR A 1 96 ? -7.688 3.886 8.029 1.00 84.06 96 TYR A N 1
ATOM 770 C CA . TYR A 1 96 ? -6.434 3.339 7.548 1.00 84.06 96 TYR A CA 1
ATOM 771 C C . TYR A 1 96 ? -6.635 1.912 7.032 1.00 84.06 96 TYR A C 1
ATOM 773 O O . TYR A 1 96 ? -7.406 1.145 7.611 1.00 84.06 96 TYR A O 1
ATOM 781 N N . TYR A 1 97 ? -5.917 1.548 5.971 1.00 83.31 97 TYR A N 1
ATOM 782 C CA . TYR A 1 97 ? -5.758 0.163 5.545 1.00 83.31 97 TYR A CA 1
ATOM 783 C C . TYR A 1 97 ? -4.369 -0.049 4.944 1.00 83.31 97 TYR A C 1
ATOM 785 O O . TYR A 1 97 ? -3.796 0.868 4.358 1.00 83.31 97 TYR A O 1
ATOM 793 N N . THR A 1 98 ? -3.841 -1.260 5.080 1.00 80.38 98 THR A N 1
ATOM 794 C CA . THR A 1 98 ? -2.620 -1.677 4.389 1.00 80.38 98 THR A CA 1
ATOM 795 C C . THR A 1 98 ? -2.710 -3.135 3.981 1.00 80.38 98 THR A C 1
ATOM 797 O O . THR A 1 98 ? -3.388 -3.940 4.629 1.00 80.38 98 THR A O 1
ATOM 800 N N . TYR A 1 99 ? -2.039 -3.464 2.887 1.00 82.06 99 TYR A N 1
ATOM 801 C CA . TYR A 1 99 ? -1.977 -4.823 2.382 1.00 82.06 99 TYR A CA 1
ATOM 802 C C . TYR A 1 99 ? -0.985 -5.645 3.187 1.00 82.06 99 TYR A C 1
ATOM 804 O O . TYR A 1 99 ? 0.076 -5.163 3.583 1.00 82.06 99 TYR A O 1
ATOM 812 N N . ILE A 1 100 ? -1.338 -6.905 3.387 1.00 82.94 100 ILE A N 1
ATOM 813 C CA . ILE A 1 100 ? -0.453 -7.897 3.978 1.00 82.94 100 ILE A CA 1
ATOM 814 C C . ILE A 1 100 ? -0.502 -9.167 3.145 1.00 82.94 100 ILE A C 1
ATOM 816 O O . ILE A 1 100 ? -1.485 -9.458 2.460 1.00 82.94 100 ILE A O 1
ATOM 820 N N . ASP A 1 101 ? 0.564 -9.942 3.223 1.00 82.19 101 ASP A N 1
ATOM 821 C CA . ASP A 1 101 ? 0.607 -11.260 2.629 1.00 82.19 101 ASP A CA 1
ATOM 822 C C . ASP A 1 101 ? -0.398 -12.187 3.335 1.00 82.19 101 ASP A C 1
ATOM 824 O O . ASP A 1 101 ? -0.404 -12.251 4.574 1.00 82.19 101 ASP A O 1
ATOM 828 N N . PRO A 1 102 ? -1.243 -12.934 2.598 1.00 81.81 102 PRO A N 1
ATOM 829 C CA . PRO A 1 102 ? -2.173 -13.877 3.203 1.00 81.81 102 PRO A CA 1
ATOM 830 C C . PRO A 1 102 ? -1.522 -14.887 4.161 1.00 81.81 102 PRO A C 1
ATOM 832 O O . PRO A 1 102 ? -2.195 -15.337 5.091 1.00 81.81 102 PRO A O 1
ATOM 835 N N . ILE A 1 103 ? -0.240 -15.231 3.980 1.00 83.44 103 ILE A N 1
ATOM 836 C CA . ILE A 1 103 ? 0.463 -16.163 4.882 1.00 83.44 103 ILE A CA 1
ATOM 837 C C . ILE A 1 103 ? 0.727 -15.565 6.274 1.00 83.44 103 ILE A C 1
ATOM 839 O O . ILE A 1 103 ? 0.876 -16.308 7.243 1.00 83.44 103 ILE A O 1
ATOM 843 N N . TYR A 1 104 ? 0.752 -14.233 6.390 1.00 87.06 104 TYR A N 1
ATOM 844 C CA . TYR A 1 104 ? 1.079 -13.510 7.623 1.00 87.06 104 TYR A CA 1
ATOM 845 C C . TYR A 1 104 ? -0.142 -12.937 8.355 1.00 87.06 104 TYR A C 1
ATOM 847 O O . TYR A 1 104 ? 0.013 -12.281 9.382 1.00 87.06 104 TYR A O 1
ATOM 855 N N . ILE A 1 105 ? -1.358 -13.232 7.884 1.00 84.69 105 ILE A N 1
ATOM 856 C CA . ILE A 1 105 ? -2.638 -12.784 8.464 1.00 84.69 105 ILE A CA 1
ATOM 857 C C . ILE A 1 105 ? -2.681 -12.947 9.985 1.00 84.69 105 ILE A C 1
ATOM 859 O O . ILE A 1 105 ? -2.873 -11.971 10.705 1.00 84.69 105 ILE A O 1
ATOM 863 N N . SER A 1 106 ? -2.465 -14.165 10.484 1.00 86.19 106 SER A N 1
ATOM 864 C CA . SER A 1 106 ? -2.582 -14.451 11.919 1.00 86.19 106 SER A CA 1
ATOM 865 C C . SER A 1 106 ? -1.495 -13.766 12.752 1.00 86.19 106 SER A C 1
ATOM 867 O O . SER A 1 106 ? -1.730 -13.414 13.904 1.00 86.19 106 SER A O 1
ATOM 869 N N . GLN A 1 107 ? -0.306 -13.559 12.179 1.00 89.38 107 GLN A N 1
ATOM 870 C CA . GLN A 1 107 ? 0.801 -12.885 12.864 1.00 89.38 107 GLN A CA 1
ATOM 871 C C . GLN A 1 107 ? 0.543 -11.379 12.963 1.00 89.38 107 GLN A C 1
ATOM 873 O O . GLN A 1 107 ? 0.705 -10.800 14.036 1.00 89.38 107 GLN A O 1
ATOM 878 N N . ALA A 1 108 ? 0.072 -10.768 11.873 1.00 90.06 108 ALA A N 1
ATOM 879 C CA . ALA A 1 108 ? -0.314 -9.363 11.841 1.00 90.06 108 ALA A CA 1
ATOM 880 C C . ALA A 1 108 ? -1.473 -9.070 12.806 1.00 90.06 108 ALA A C 1
ATOM 882 O O . ALA A 1 108 ? -1.431 -8.078 13.530 1.00 90.06 108 ALA A O 1
ATOM 883 N N . GLU A 1 109 ? -2.480 -9.946 12.869 1.00 89.06 109 GLU A N 1
ATOM 884 C CA . GLU A 1 109 ? -3.608 -9.807 13.798 1.00 89.06 109 GLU A CA 1
ATOM 885 C C . GLU A 1 109 ? -3.152 -9.836 15.262 1.00 89.06 109 GLU A C 1
ATOM 887 O O . GLU A 1 109 ? -3.530 -8.963 16.046 1.00 89.06 109 GLU A O 1
ATOM 892 N N . LEU A 1 110 ? -2.295 -10.797 15.620 1.00 91.12 110 LEU A N 1
ATOM 893 C CA . LEU A 1 110 ? -1.750 -10.909 16.971 1.00 91.12 110 LEU A CA 1
ATOM 894 C C . LEU A 1 110 ? -0.926 -9.673 17.359 1.00 91.12 110 LEU A C 1
ATOM 896 O O . LEU A 1 110 ? -1.056 -9.168 18.473 1.00 91.12 110 LEU A O 1
ATOM 900 N N . GLU A 1 111 ? -0.099 -9.165 16.445 1.00 93.12 111 GLU A N 1
ATOM 901 C CA . GLU A 1 111 ? 0.733 -7.985 16.692 1.00 93.12 111 GLU A CA 1
ATOM 902 C C . GLU A 1 111 ? -0.111 -6.725 16.911 1.00 93.12 111 GLU A C 1
ATOM 904 O O . GLU A 1 111 ? 0.126 -5.998 17.874 1.00 93.12 111 GLU A O 1
ATOM 909 N N . ILE A 1 112 ? -1.153 -6.504 16.102 1.00 92.56 112 ILE A N 1
ATOM 910 C CA . ILE A 1 112 ? -2.093 -5.385 16.298 1.00 92.56 112 ILE A CA 1
ATOM 911 C C . ILE A 1 112 ? -2.821 -5.509 17.625 1.00 92.56 112 ILE A C 1
ATOM 913 O O . ILE A 1 112 ? -2.923 -4.528 18.359 1.00 92.56 112 ILE A O 1
ATOM 917 N N . LYS A 1 113 ? -3.320 -6.708 17.941 1.00 92.25 113 LYS A N 1
ATOM 918 C CA . LYS A 1 113 ? -4.053 -6.957 19.182 1.00 92.25 113 LYS A CA 1
ATOM 919 C C . LYS A 1 113 ? -3.197 -6.634 20.405 1.00 92.25 113 LYS A C 1
ATOM 921 O O . LYS A 1 113 ? -3.688 -6.008 21.339 1.00 92.25 113 LYS A O 1
ATOM 926 N N . ASN A 1 114 ? -1.920 -7.007 20.369 1.00 92.81 114 ASN A N 1
ATOM 927 C CA . ASN A 1 114 ? -0.967 -6.698 21.432 1.00 92.81 114 ASN A CA 1
ATOM 928 C C . ASN A 1 114 ? -0.634 -5.200 21.491 1.00 92.81 114 ASN A C 1
ATOM 930 O O . ASN A 1 114 ? -0.596 -4.630 22.573 1.00 92.81 114 ASN A O 1
ATOM 934 N N . LEU A 1 115 ? -0.429 -4.540 20.348 1.00 92.62 115 LEU A N 1
ATOM 935 C CA . LEU A 1 115 ? -0.116 -3.104 20.305 1.00 92.62 115 LEU A CA 1
ATOM 936 C C . LEU A 1 115 ? -1.288 -2.222 20.749 1.00 92.62 115 LEU A C 1
ATOM 938 O O . LEU A 1 115 ? -1.075 -1.119 21.246 1.00 92.62 115 LEU A O 1
ATOM 942 N N . LEU A 1 116 ? -2.521 -2.691 20.558 1.00 92.62 116 LEU A N 1
ATOM 943 C CA . LEU A 1 116 ? -3.730 -1.950 20.904 1.00 92.62 116 LEU A CA 1
ATOM 944 C C . LEU A 1 116 ? -4.374 -2.388 22.225 1.00 92.62 116 LEU A C 1
ATOM 946 O O . LEU A 1 116 ? -5.411 -1.837 22.598 1.00 92.62 116 LEU A O 1
ATOM 950 N N . SER A 1 117 ? -3.785 -3.342 22.952 1.00 92.00 117 SER A N 1
ATOM 951 C CA . SER A 1 117 ? -4.405 -3.935 24.143 1.00 92.00 117 SER A CA 1
ATOM 952 C C . SER A 1 117 ? -4.699 -2.915 25.245 1.00 92.00 117 SER A C 1
ATOM 954 O O . SER A 1 117 ? -5.703 -3.038 25.941 1.00 92.00 117 SER A O 1
ATOM 956 N N . GLU A 1 118 ? -3.857 -1.889 25.387 1.00 90.31 118 GLU A N 1
ATOM 957 C CA . GLU A 1 118 ? -4.034 -0.819 26.381 1.00 90.31 118 GLU A CA 1
ATOM 958 C C . GLU A 1 118 ? -5.220 0.105 26.067 1.00 90.31 118 GLU A C 1
ATOM 960 O O . GLU A 1 118 ? -5.764 0.753 26.961 1.00 90.31 118 GLU A O 1
ATOM 965 N N . TYR A 1 119 ? -5.650 0.146 24.804 1.00 92.44 119 TYR A N 1
ATOM 966 C CA . TYR A 1 119 ? -6.764 0.970 24.336 1.00 92.44 119 TYR A CA 1
ATOM 967 C C . TYR A 1 119 ? -8.073 0.188 24.235 1.00 92.44 119 TYR A C 1
ATOM 969 O O . TYR A 1 119 ? -9.069 0.742 23.770 1.00 92.44 119 TYR A O 1
ATOM 977 N N . LYS A 1 120 ? -8.083 -1.091 24.632 1.00 93.19 120 LYS A N 1
ATOM 978 C CA . LYS A 1 120 ? -9.216 -2.002 24.449 1.00 93.19 120 LYS A CA 1
ATOM 979 C C . LYS A 1 120 ? -10.493 -1.469 25.105 1.00 93.19 120 LYS A C 1
ATOM 981 O O . LYS A 1 120 ? -10.492 -1.038 26.258 1.00 93.19 120 LYS A O 1
ATOM 986 N N . LEU A 1 121 ? -11.591 -1.564 24.362 1.00 92.50 121 LEU A N 1
ATOM 987 C CA . LEU A 1 121 ? -12.952 -1.318 24.816 1.00 92.50 121 LEU A CA 1
ATOM 988 C C . LEU A 1 121 ? -13.733 -2.627 24.768 1.00 92.50 121 LEU A C 1
ATOM 990 O O . LEU A 1 121 ? -13.862 -3.240 23.713 1.00 92.50 121 LEU A O 1
ATOM 994 N N . GLU A 1 122 ? -14.273 -3.045 25.906 1.00 89.12 122 GLU A N 1
ATOM 995 C CA . GLU A 1 122 ? -15.101 -4.245 25.977 1.00 89.12 122 GLU A CA 1
ATOM 996 C C . GLU A 1 122 ? -16.559 -3.887 25.707 1.00 89.12 122 GLU A C 1
ATOM 998 O O . GLU A 1 122 ? -17.149 -3.070 26.414 1.00 89.12 122 GLU A O 1
ATOM 1003 N N . TRP A 1 123 ? -17.141 -4.489 24.671 1.00 88.06 123 TRP A N 1
ATOM 1004 C CA . TRP A 1 123 ? -18.543 -4.280 24.326 1.00 88.06 123 TRP A CA 1
ATOM 1005 C C . TRP A 1 123 ? -19.122 -5.519 23.641 1.00 88.06 123 TRP A C 1
ATOM 1007 O O . TRP A 1 123 ? -18.576 -5.975 22.643 1.00 88.06 123 TRP A O 1
ATOM 1017 N N . ASP A 1 124 ? -20.218 -6.063 24.182 1.00 81.62 124 ASP A N 1
ATOM 1018 C CA . ASP A 1 124 ? -21.032 -7.147 23.591 1.00 81.62 124 ASP A CA 1
ATOM 1019 C C . ASP A 1 124 ? -20.228 -8.364 23.069 1.00 81.62 124 ASP A C 1
ATOM 1021 O O . ASP A 1 124 ? -20.568 -8.959 22.054 1.00 81.62 124 ASP A O 1
ATOM 1025 N N . ASN A 1 125 ? -19.162 -8.748 23.786 1.00 82.19 125 ASN A N 1
ATOM 1026 C CA . ASN A 1 125 ? -18.202 -9.814 23.438 1.00 82.19 125 ASN A CA 1
ATOM 1027 C C . ASN A 1 125 ? -17.261 -9.529 22.252 1.00 82.19 125 ASN A C 1
ATOM 1029 O O . ASN A 1 125 ? -16.522 -10.422 21.841 1.00 82.19 125 ASN A O 1
ATOM 1033 N N . HIS A 1 126 ? -17.226 -8.299 21.742 1.00 85.25 126 HIS A N 1
ATOM 1034 C CA . HIS A 1 126 ? -16.226 -7.870 20.767 1.00 85.25 126 HIS A CA 1
ATOM 1035 C C . HIS A 1 126 ? -14.926 -7.480 21.477 1.00 85.25 126 HIS A C 1
ATOM 1037 O O . HIS A 1 126 ? -14.919 -6.644 22.383 1.00 85.25 126 HIS A O 1
ATOM 1043 N N . ASP A 1 127 ? -13.811 -8.068 21.048 1.00 85.75 127 ASP A N 1
ATOM 1044 C CA . ASP A 1 127 ? -12.464 -7.816 21.579 1.00 85.75 127 ASP A CA 1
ATOM 1045 C C . ASP A 1 127 ? -11.584 -6.975 20.636 1.00 85.75 127 ASP A C 1
ATOM 1047 O O . ASP A 1 127 ? -10.394 -6.780 20.882 1.00 85.75 127 ASP A O 1
ATOM 1051 N N . GLU A 1 128 ? -12.201 -6.455 19.580 1.00 90.88 128 GLU A N 1
ATOM 1052 C CA . GLU A 1 128 ? -11.594 -5.743 18.452 1.00 90.88 128 GLU A CA 1
ATOM 1053 C C . GLU A 1 128 ? -11.909 -4.233 18.441 1.00 90.88 128 GLU A C 1
ATOM 1055 O O . GLU A 1 128 ? -11.595 -3.517 17.485 1.00 90.88 128 GLU A O 1
ATOM 1060 N N . LEU A 1 129 ? -12.536 -3.743 19.515 1.00 94.06 129 LEU A N 1
ATOM 1061 C CA . LEU A 1 129 ? -12.867 -2.338 19.723 1.00 94.06 129 LEU A CA 1
ATOM 1062 C C . LEU A 1 129 ? -11.850 -1.657 20.631 1.00 94.06 129 LEU A C 1
ATOM 1064 O O . LEU A 1 129 ? -11.398 -2.226 21.626 1.00 94.06 129 LEU A O 1
ATOM 1068 N N . VAL A 1 130 ? -11.502 -0.418 20.293 1.00 95.06 130 VAL A N 1
ATOM 1069 C CA . VAL A 1 130 ? -10.497 0.376 21.006 1.00 95.06 130 VAL A CA 1
ATOM 1070 C C . VAL A 1 130 ? -10.896 1.850 21.071 1.00 95.06 130 VAL A C 1
ATOM 1072 O O . VAL A 1 130 ? -11.512 2.374 20.144 1.00 95.06 130 VAL A O 1
ATOM 1075 N N . VAL A 1 131 ? -10.522 2.542 22.147 1.00 95.62 131 VAL A N 1
ATOM 1076 C CA . VAL A 1 131 ? -10.684 3.998 22.291 1.00 95.62 131 VAL A CA 1
ATOM 1077 C C . VAL A 1 131 ? -9.331 4.669 22.114 1.00 95.62 131 VAL A C 1
ATOM 1079 O O . VAL A 1 131 ? -8.448 4.532 22.959 1.00 95.62 131 VAL A O 1
ATOM 1082 N N . ILE A 1 132 ? -9.178 5.432 21.032 1.00 94.06 132 ILE A N 1
ATOM 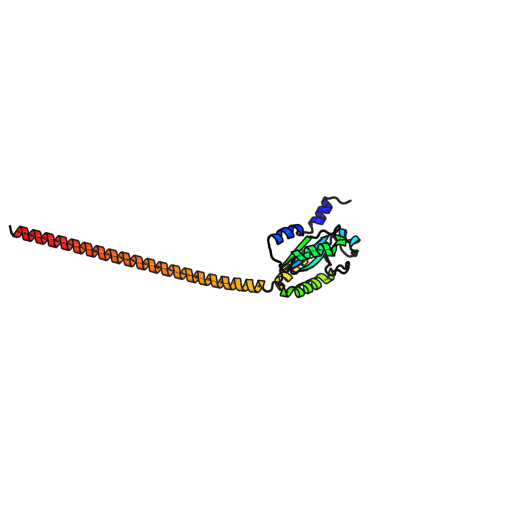1083 C CA . ILE A 1 132 ? -7.906 6.072 20.689 1.00 94.06 132 ILE A CA 1
ATOM 1084 C C . ILE A 1 132 ? -8.058 7.595 20.813 1.00 94.06 132 ILE A C 1
ATOM 1086 O O . ILE A 1 132 ? -8.861 8.201 20.095 1.00 94.06 132 ILE A O 1
ATOM 1090 N N . PRO A 1 133 ? -7.280 8.238 21.700 1.00 93.12 133 PRO A N 1
ATOM 1091 C CA . PRO A 1 133 ? -7.144 9.689 21.749 1.00 93.12 133 PRO A CA 1
ATOM 1092 C C . PRO A 1 133 ? -6.656 10.282 20.418 1.00 93.12 133 PRO A C 1
ATOM 1094 O O . PRO A 1 133 ? -5.747 9.748 19.780 1.00 93.12 133 PRO A O 1
ATOM 1097 N N . ASN A 1 134 ? -7.201 11.434 20.017 1.00 87.12 134 ASN A N 1
ATOM 1098 C CA . ASN A 1 134 ? -6.886 12.050 18.719 1.00 87.12 134 ASN A CA 1
ATOM 1099 C C . ASN A 1 134 ? -5.393 12.362 18.524 1.00 87.12 134 ASN A C 1
ATOM 1101 O O . ASN A 1 134 ? -4.878 12.251 17.412 1.00 87.12 134 ASN A O 1
ATOM 1105 N N . ASN A 1 135 ? -4.673 12.706 19.595 1.00 87.75 135 ASN A N 1
ATOM 1106 C CA . ASN A 1 135 ? -3.230 12.959 19.554 1.00 87.75 135 ASN A CA 1
ATOM 1107 C C . ASN A 1 135 ? -2.399 11.700 19.242 1.00 87.75 135 ASN A C 1
ATOM 1109 O O . ASN A 1 135 ? -1.281 11.825 18.745 1.00 87.75 135 ASN A O 1
ATOM 1113 N N . LEU A 1 136 ? -2.933 10.500 19.491 1.00 91.00 136 LEU A N 1
ATOM 1114 C CA . LEU A 1 136 ? -2.250 9.230 19.232 1.00 91.00 136 LEU A CA 1
ATOM 1115 C C . LEU A 1 136 ? -2.537 8.667 17.840 1.00 91.00 136 LEU A C 1
ATOM 1117 O O . LEU A 1 136 ? -1.786 7.817 17.368 1.00 91.00 136 LEU A O 1
ATOM 1121 N N . LEU A 1 137 ? -3.553 9.170 17.132 1.00 87.62 137 LEU A N 1
ATOM 1122 C CA . LEU A 1 137 ? -3.941 8.648 15.818 1.00 87.62 137 LEU A CA 1
ATOM 1123 C C . LEU A 1 137 ? -2.776 8.626 14.818 1.00 87.62 137 LEU A C 1
ATOM 1125 O O . LEU A 1 137 ? -2.651 7.688 14.034 1.00 87.62 137 LEU A O 1
ATOM 1129 N N . LYS A 1 138 ? -1.898 9.636 14.851 1.00 88.12 138 LYS A N 1
ATOM 1130 C CA . LYS A 1 138 ? -0.711 9.677 13.984 1.00 88.12 138 LYS A CA 1
ATOM 1131 C C . LYS A 1 138 ? 0.230 8.498 14.255 1.00 88.12 138 LYS A C 1
ATOM 1133 O O . LYS A 1 138 ? 0.696 7.874 13.311 1.00 88.12 138 LYS A O 1
ATOM 1138 N N . ILE A 1 139 ? 0.459 8.179 15.528 1.00 90.94 139 ILE A N 1
ATOM 1139 C CA . ILE A 1 139 ? 1.305 7.057 15.952 1.00 90.94 139 ILE A CA 1
ATOM 1140 C C . ILE A 1 139 ? 0.660 5.732 15.537 1.00 90.94 139 ILE A C 1
ATOM 1142 O O . ILE A 1 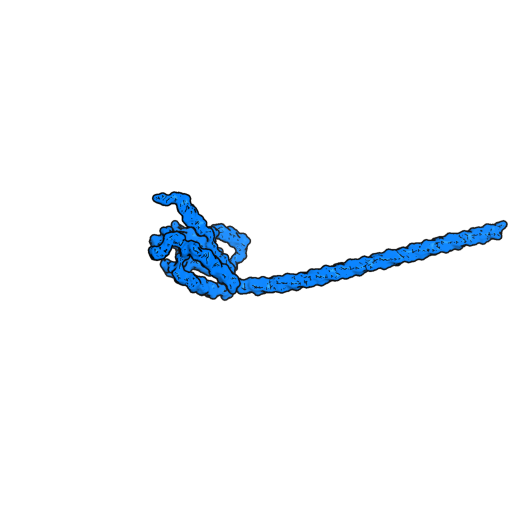139 ? 1.335 4.869 14.985 1.00 90.94 139 ILE A O 1
ATOM 1146 N N . ILE A 1 140 ? -0.656 5.599 15.721 1.00 90.88 140 ILE A N 1
ATOM 1147 C CA . ILE A 1 140 ? -1.402 4.407 15.301 1.00 90.88 140 ILE A CA 1
ATOM 1148 C C . ILE A 1 140 ? -1.298 4.191 13.788 1.00 90.88 140 ILE A C 1
ATOM 1150 O O . ILE A 1 140 ? -1.065 3.068 13.352 1.00 90.88 140 ILE A O 1
ATOM 1154 N N . LYS A 1 141 ? -1.389 5.246 12.970 1.00 88.38 141 LYS A N 1
ATOM 1155 C CA . LYS A 1 141 ? -1.187 5.120 11.517 1.00 88.38 141 LYS A CA 1
ATOM 1156 C C . LYS A 1 141 ? 0.210 4.595 11.178 1.00 88.38 141 LYS A C 1
ATOM 1158 O O . LYS A 1 141 ? 0.316 3.659 10.396 1.00 88.38 141 LYS A O 1
ATOM 1163 N N . THR A 1 142 ? 1.254 5.111 11.827 1.00 89.94 142 THR A N 1
ATOM 1164 C CA . THR A 1 142 ? 2.628 4.611 11.647 1.00 89.94 142 THR A CA 1
ATOM 1165 C C . THR A 1 142 ? 2.783 3.150 12.080 1.00 89.94 142 THR A C 1
ATOM 1167 O O . THR A 1 142 ? 3.485 2.386 11.423 1.00 89.94 142 THR A O 1
ATOM 1170 N N . ILE A 1 143 ? 2.102 2.721 13.147 1.00 91.19 143 ILE A N 1
ATOM 1171 C CA . ILE A 1 143 ? 2.075 1.306 13.546 1.00 91.19 143 ILE A CA 1
ATOM 1172 C C . ILE A 1 143 ? 1.515 0.442 12.414 1.00 91.19 143 ILE A C 1
ATOM 1174 O O . ILE A 1 143 ? 2.127 -0.556 12.042 1.00 91.19 143 ILE A O 1
ATOM 1178 N N . TYR A 1 144 ? 0.383 0.837 11.835 1.00 90.56 144 TYR A N 1
ATOM 1179 C CA . TYR A 1 144 ? -0.214 0.083 10.740 1.00 90.56 144 TYR A CA 1
ATOM 1180 C C . TYR A 1 144 ? 0.671 0.088 9.483 1.00 90.56 144 TYR A C 1
ATOM 1182 O O . TYR A 1 144 ? 0.801 -0.953 8.843 1.00 90.56 144 TYR A O 1
ATOM 1190 N N . GLU A 1 145 ? 1.320 1.209 9.154 1.00 87.75 145 GLU A N 1
ATOM 1191 C CA . GLU A 1 145 ? 2.304 1.291 8.060 1.00 87.75 145 GLU A CA 1
ATOM 1192 C C . GLU A 1 145 ? 3.425 0.265 8.249 1.00 87.75 145 GLU A C 1
ATOM 1194 O O . GLU A 1 145 ? 3.706 -0.524 7.344 1.00 87.75 145 GLU A O 1
ATOM 1199 N N . ASN A 1 146 ? 4.003 0.210 9.450 1.00 89.38 146 ASN A N 1
ATOM 1200 C CA . ASN A 1 146 ? 5.076 -0.723 9.782 1.00 89.38 146 ASN A CA 1
ATOM 1201 C C . ASN A 1 146 ? 4.629 -2.186 9.681 1.00 89.38 146 ASN A C 1
ATOM 1203 O O . ASN A 1 146 ? 5.380 -3.021 9.183 1.00 89.38 146 ASN A O 1
ATOM 1207 N N . ILE A 1 147 ? 3.403 -2.497 10.108 1.00 89.50 147 ILE A N 1
ATOM 1208 C CA . ILE A 1 147 ? 2.817 -3.842 9.991 1.00 89.50 147 ILE A CA 1
ATOM 1209 C C . ILE A 1 147 ? 2.646 -4.223 8.522 1.00 89.50 147 ILE A C 1
ATOM 1211 O O . ILE A 1 147 ? 3.041 -5.319 8.127 1.00 89.50 147 ILE A O 1
ATOM 1215 N N . GLY A 1 148 ? 2.133 -3.307 7.698 1.00 87.31 148 GLY A N 1
ATOM 1216 C CA . GLY A 1 148 ? 2.044 -3.503 6.253 1.00 87.31 148 GLY A CA 1
ATOM 1217 C C . GLY A 1 148 ? 3.408 -3.778 5.630 1.00 87.31 148 GLY A C 1
ATOM 1218 O O . GLY A 1 148 ? 3.575 -4.763 4.921 1.00 87.31 148 GLY A O 1
ATOM 1219 N N . MET A 1 149 ? 4.421 -2.970 5.953 1.00 84.56 149 MET A N 1
ATOM 1220 C CA . MET A 1 149 ? 5.782 -3.175 5.448 1.00 84.56 149 MET A CA 1
ATOM 1221 C C . MET A 1 149 ? 6.361 -4.524 5.885 1.00 84.56 149 MET A C 1
ATOM 1223 O O . MET A 1 149 ? 6.862 -5.271 5.044 1.00 84.56 149 MET A O 1
ATOM 1227 N N . LYS A 1 150 ? 6.250 -4.855 7.176 1.00 87.12 150 LYS A N 1
ATOM 1228 C CA . LYS A 1 150 ? 6.779 -6.084 7.782 1.00 87.12 150 LYS A CA 1
ATOM 1229 C C . LYS A 1 150 ? 6.144 -7.344 7.201 1.00 87.12 150 LYS A C 1
ATOM 1231 O O . LYS A 1 150 ? 6.846 -8.312 6.925 1.00 87.12 150 LYS A O 1
ATOM 1236 N N . PHE A 1 151 ? 4.830 -7.326 7.002 1.00 85.81 151 PHE A N 1
ATOM 1237 C CA . PHE A 1 151 ? 4.062 -8.486 6.558 1.00 85.81 151 PHE A CA 1
ATOM 1238 C C . PHE A 1 151 ? 3.665 -8.426 5.080 1.00 85.81 151 PHE A C 1
ATOM 1240 O O . PHE A 1 151 ? 2.874 -9.250 4.637 1.00 85.81 151 PHE A O 1
ATOM 1247 N N . SER A 1 152 ? 4.232 -7.506 4.293 1.00 75.12 152 SER A N 1
ATOM 1248 C CA . SER A 1 152 ? 4.053 -7.457 2.830 1.00 75.12 152 SER A CA 1
ATOM 1249 C C . SER A 1 152 ? 4.736 -8.615 2.087 1.00 75.12 152 SER A C 1
ATOM 1251 O O . SER A 1 152 ? 4.443 -8.830 0.907 1.00 75.12 152 SER A O 1
ATOM 1253 N N . GLY A 1 153 ? 5.618 -9.356 2.773 1.00 68.62 153 GLY A N 1
ATOM 1254 C C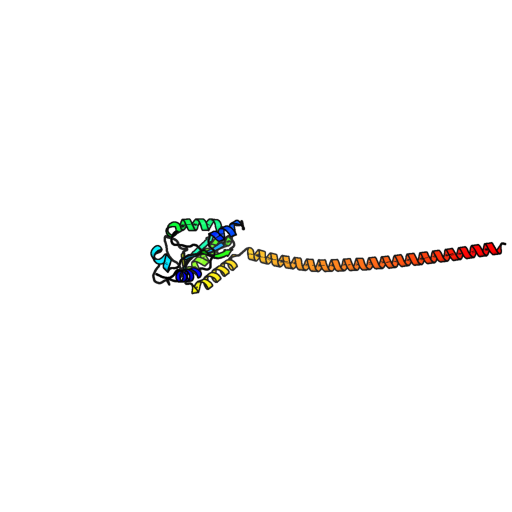A . GLY A 1 153 ? 6.105 -10.684 2.398 1.00 68.62 153 GLY A CA 1
ATOM 1255 C C . GLY A 1 153 ? 6.580 -10.802 0.953 1.00 68.62 153 GLY A C 1
ATOM 1256 O O . GLY A 1 153 ? 7.585 -10.204 0.557 1.00 68.62 153 GLY A O 1
ATOM 1257 N N . HIS A 1 154 ? 5.834 -11.568 0.154 1.00 61.88 154 HIS A N 1
ATOM 1258 C CA . HIS A 1 154 ? 6.139 -11.843 -1.251 1.00 61.88 154 HIS A CA 1
ATOM 1259 C C . HIS A 1 154 ? 6.269 -10.581 -2.113 1.00 61.88 154 HIS A C 1
ATOM 1261 O O . HIS A 1 154 ? 6.977 -10.596 -3.118 1.00 61.88 154 HIS A O 1
ATOM 1267 N N . THR A 1 155 ? 5.665 -9.462 -1.710 1.00 62.22 155 THR A N 1
ATOM 1268 C CA . THR A 1 155 ? 5.794 -8.183 -2.425 1.00 62.22 155 THR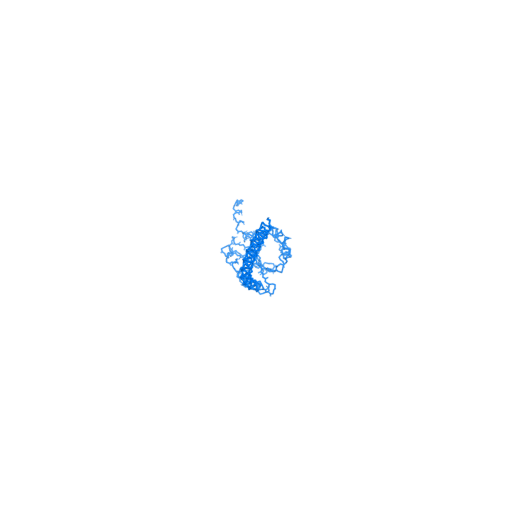 A CA 1
ATOM 1269 C C . THR A 1 155 ? 7.230 -7.657 -2.392 1.00 62.22 155 THR A C 1
ATOM 1271 O O . THR A 1 155 ? 7.704 -7.123 -3.390 1.00 62.22 155 THR A O 1
ATOM 1274 N N . GLN A 1 156 ? 7.968 -7.860 -1.294 1.00 61.19 156 GLN A N 1
ATOM 1275 C CA . GLN A 1 156 ? 9.387 -7.491 -1.233 1.00 61.19 156 GLN A CA 1
ATOM 1276 C C . GLN A 1 156 ? 10.250 -8.393 -2.119 1.00 61.19 156 GLN A C 1
ATOM 1278 O O . GLN A 1 156 ? 11.164 -7.906 -2.780 1.00 61.19 156 GLN A O 1
ATOM 1283 N N . GLU A 1 157 ? 9.950 -9.694 -2.183 1.00 63.88 157 GLU A N 1
ATOM 1284 C CA . GLU A 1 157 ? 10.669 -10.613 -3.070 1.00 63.88 157 GLU A CA 1
ATOM 1285 C C . GLU A 1 157 ? 10.404 -10.292 -4.549 1.00 63.88 157 GLU A C 1
ATOM 1287 O O . GLU A 1 157 ? 11.337 -10.298 -5.355 1.00 63.88 157 GLU A O 1
ATOM 1292 N N . PHE A 1 158 ? 9.157 -9.951 -4.900 1.00 62.03 158 PHE A N 1
ATOM 1293 C CA . PHE A 1 158 ? 8.810 -9.458 -6.233 1.00 62.03 158 PHE A CA 1
ATOM 1294 C C . PHE A 1 158 ? 9.508 -8.137 -6.547 1.00 62.03 158 PHE A C 1
ATOM 1296 O O . PHE A 1 158 ? 10.082 -8.023 -7.624 1.00 62.03 158 PHE A O 1
ATOM 1303 N N . ASN A 1 159 ? 9.536 -7.180 -5.616 1.00 65.56 159 ASN A N 1
ATOM 1304 C CA . ASN A 1 159 ? 10.255 -5.918 -5.806 1.00 65.56 159 ASN A CA 1
ATOM 1305 C C . ASN A 1 159 ? 11.754 -6.155 -6.030 1.00 65.56 159 ASN A C 1
ATOM 1307 O O . ASN A 1 159 ? 12.320 -5.606 -6.970 1.00 65.56 159 ASN A O 1
ATOM 1311 N N . ARG A 1 160 ? 12.373 -7.056 -5.258 1.00 73.25 160 ARG A N 1
ATOM 1312 C CA . ARG A 1 160 ? 13.778 -7.443 -5.448 1.00 73.25 160 ARG A CA 1
ATOM 1313 C C . ARG A 1 160 ? 14.020 -8.083 -6.819 1.00 73.25 160 ARG A C 1
ATOM 1315 O O . ARG A 1 160 ? 14.983 -7.737 -7.493 1.00 73.25 160 ARG A O 1
ATOM 1322 N N . LYS A 1 161 ? 13.134 -8.984 -7.262 1.00 73.94 161 LYS A N 1
ATOM 1323 C CA . LYS A 1 161 ? 13.196 -9.578 -8.613 1.00 73.94 161 LYS A CA 1
ATOM 1324 C C . LYS A 1 161 ? 12.996 -8.534 -9.713 1.00 73.94 161 LYS A C 1
ATOM 1326 O O . LYS A 1 161 ? 13.642 -8.624 -10.749 1.00 73.94 161 LYS A O 1
ATOM 1331 N N . ILE A 1 162 ? 12.121 -7.550 -9.507 1.00 77.62 162 ILE A N 1
ATOM 1332 C CA . ILE A 1 162 ? 11.907 -6.441 -10.446 1.00 77.62 162 ILE A CA 1
ATOM 1333 C C . ILE A 1 162 ? 13.173 -5.586 -10.556 1.00 77.62 162 ILE A C 1
ATOM 1335 O O . ILE A 1 162 ? 13.578 -5.249 -11.665 1.00 77.62 162 ILE A O 1
ATOM 1339 N N . GLU A 1 163 ? 13.824 -5.267 -9.438 1.00 86.06 163 GLU A N 1
ATOM 1340 C CA . GLU A 1 163 ? 15.100 -4.542 -9.431 1.00 86.06 163 GLU A CA 1
ATOM 1341 C C . GLU A 1 163 ? 16.203 -5.317 -10.165 1.00 86.06 163 GLU A C 1
ATOM 1343 O O . GLU A 1 163 ? 16.893 -4.749 -11.013 1.00 86.06 163 GLU A O 1
ATOM 1348 N N . GLU A 1 164 ? 16.317 -6.622 -9.914 1.00 92.44 164 GLU A N 1
ATOM 1349 C CA . GLU A 1 164 ? 17.279 -7.500 -10.588 1.00 92.44 164 GLU A CA 1
ATOM 1350 C C . GLU A 1 164 ? 17.027 -7.571 -12.105 1.00 92.44 164 GLU A C 1
ATOM 1352 O O . GLU A 1 164 ? 17.946 -7.392 -12.907 1.00 92.44 164 GLU A O 1
ATOM 1357 N N . LEU A 1 165 ? 15.767 -7.739 -12.520 1.00 90.56 165 LEU A N 1
ATOM 1358 C CA . LEU A 1 165 ? 15.382 -7.728 -13.934 1.00 90.56 165 LEU A CA 1
ATOM 1359 C C . LEU A 1 165 ? 15.635 -6.368 -14.595 1.00 90.56 165 LEU A C 1
ATOM 1361 O O . LEU A 1 165 ? 16.083 -6.328 -15.739 1.00 90.56 165 LEU A O 1
ATOM 1365 N N . ASN A 1 166 ? 15.397 -5.257 -13.895 1.00 89.94 166 ASN A N 1
ATOM 1366 C CA . ASN A 1 166 ? 15.692 -3.918 -14.409 1.00 89.94 166 ASN A CA 1
ATOM 1367 C C . ASN A 1 166 ? 17.194 -3.713 -14.635 1.00 89.94 166 ASN A C 1
ATOM 1369 O O . ASN A 1 166 ? 17.584 -3.112 -15.640 1.00 89.94 166 ASN A O 1
ATOM 1373 N N . LEU A 1 167 ? 18.034 -4.249 -13.746 1.00 91.75 167 LEU A N 1
ATOM 1374 C CA . LEU A 1 167 ? 19.485 -4.223 -13.910 1.00 91.75 167 LEU A CA 1
ATOM 1375 C C . LEU A 1 167 ? 19.903 -4.988 -15.175 1.00 91.75 167 LEU A C 1
ATOM 1377 O O . LEU A 1 167 ? 20.623 -4.442 -16.013 1.00 91.75 167 LEU A O 1
ATOM 1381 N N . ILE A 1 168 ? 19.369 -6.201 -15.356 1.00 95.81 168 ILE A N 1
ATOM 1382 C CA . ILE A 1 168 ? 19.619 -7.050 -16.530 1.00 95.81 168 ILE A CA 1
ATOM 1383 C C . ILE A 1 168 ? 19.165 -6.347 -17.817 1.00 95.81 168 ILE A C 1
ATOM 1385 O O . ILE A 1 168 ? 19.908 -6.303 -18.797 1.00 95.81 168 ILE A O 1
ATOM 1389 N N . ILE A 1 169 ? 17.971 -5.744 -17.821 1.00 94.19 169 ILE A N 1
ATOM 1390 C CA . ILE A 1 169 ? 17.466 -4.964 -18.961 1.00 94.19 169 ILE A CA 1
ATOM 1391 C C . ILE A 1 169 ? 18.409 -3.801 -19.283 1.00 94.19 169 ILE A C 1
ATOM 1393 O O . ILE A 1 169 ? 18.674 -3.552 -20.459 1.00 94.19 169 ILE A O 1
ATOM 1397 N N . SER A 1 170 ? 18.928 -3.095 -18.273 1.00 93.69 170 SER A N 1
ATOM 1398 C CA . SER A 1 170 ? 19.870 -1.991 -18.500 1.00 93.69 170 SER A CA 1
ATOM 1399 C C . SER A 1 170 ? 21.171 -2.475 -19.154 1.00 93.69 170 SER A C 1
ATOM 1401 O O . SER A 1 170 ? 21.656 -1.851 -20.097 1.00 93.69 170 SER A O 1
ATOM 1403 N N . GLU A 1 171 ? 21.681 -3.634 -18.729 1.00 95.38 171 GLU A N 1
ATOM 1404 C CA . GLU A 1 171 ? 22.890 -4.237 -19.286 1.00 95.38 171 GLU A CA 1
ATOM 1405 C C . GLU A 1 171 ? 22.684 -4.673 -20.743 1.00 95.38 171 GLU A C 1
ATOM 1407 O O . GLU A 1 171 ? 23.532 -4.421 -21.603 1.00 95.38 171 GLU A O 1
ATOM 1412 N N . TYR A 1 172 ? 21.538 -5.290 -21.050 1.00 94.38 172 TYR A N 1
ATOM 1413 C CA . TYR A 1 172 ? 21.203 -5.669 -22.422 1.00 94.38 172 TYR A CA 1
ATOM 1414 C C . TYR A 1 172 ? 20.974 -4.463 -23.329 1.00 94.38 172 TYR A C 1
ATOM 1416 O O . TYR A 1 172 ? 21.391 -4.520 -24.482 1.00 94.38 172 TYR A O 1
ATOM 1424 N N . LYS A 1 173 ? 20.383 -3.370 -22.829 1.00 94.56 173 LYS A N 1
ATOM 1425 C CA . LYS A 1 173 ? 20.270 -2.114 -23.589 1.00 94.56 173 LYS A CA 1
ATOM 1426 C C . LYS A 1 173 ? 21.644 -1.561 -23.951 1.00 94.56 173 LYS A C 1
ATOM 1428 O O . LYS A 1 173 ? 21.907 -1.338 -25.123 1.00 94.56 173 LYS A O 1
ATOM 1433 N N . TYR A 1 174 ? 22.552 -1.469 -22.980 1.00 94.25 174 TYR A N 1
ATOM 1434 C CA . TYR A 1 174 ? 23.921 -1.016 -23.239 1.00 94.25 174 TYR A CA 1
ATOM 1435 C C . TYR A 1 174 ? 24.641 -1.889 -24.281 1.00 94.25 174 TYR A C 1
ATOM 1437 O O . TYR A 1 174 ? 25.293 -1.384 -25.195 1.00 94.25 174 TYR A O 1
ATOM 1445 N N . LYS A 1 175 ? 24.500 -3.217 -24.177 1.00 95.88 175 LYS A N 1
ATOM 1446 C CA . LYS A 1 175 ? 25.052 -4.150 -25.171 1.00 95.88 175 LYS A CA 1
ATOM 1447 C C . LYS A 1 175 ? 24.424 -3.951 -26.550 1.00 95.88 175 LYS A C 1
ATOM 1449 O O . LYS A 1 175 ? 25.144 -4.021 -27.542 1.00 95.88 175 LYS A O 1
ATOM 1454 N N . PHE A 1 176 ? 23.113 -3.734 -26.615 1.00 95.06 176 PHE A N 1
ATOM 1455 C CA . PHE A 1 176 ? 22.385 -3.511 -27.860 1.00 95.06 176 PHE A CA 1
ATOM 1456 C C . PHE A 1 176 ? 22.859 -2.235 -28.564 1.00 95.06 176 PHE A C 1
ATOM 1458 O O . PHE A 1 176 ? 23.245 -2.315 -29.728 1.00 95.06 176 PHE A O 1
ATOM 1465 N N . ASP A 1 177 ? 22.964 -1.120 -27.839 1.00 94.31 177 ASP A N 1
ATOM 1466 C CA . ASP A 1 177 ? 23.456 0.157 -28.374 1.00 94.31 177 ASP A CA 1
ATOM 1467 C C . ASP A 1 177 ? 24.876 0.006 -28.957 1.00 94.31 177 ASP A C 1
ATOM 1469 O O . ASP A 1 177 ? 25.169 0.452 -30.068 1.00 94.31 177 ASP A O 1
ATOM 1473 N N . ALA A 1 178 ? 25.755 -0.721 -28.256 1.00 93.50 178 ALA A N 1
ATOM 1474 C CA . ALA A 1 178 ? 27.107 -1.009 -28.736 1.00 93.50 178 ALA A CA 1
ATOM 1475 C C . ALA A 1 178 ? 27.130 -1.891 -30.003 1.00 93.50 178 ALA A C 1
ATOM 1477 O O . ALA A 1 178 ? 28.052 -1.789 -30.819 1.00 93.50 178 ALA A O 1
ATOM 1478 N N . TYR A 1 179 ? 26.153 -2.785 -30.178 1.00 94.38 179 TYR A N 1
ATOM 1479 C CA . TYR A 1 179 ? 26.011 -3.564 -31.409 1.00 94.38 179 TYR A CA 1
ATOM 1480 C C . TYR A 1 179 ? 25.460 -2.721 -32.561 1.00 94.38 179 TYR A C 1
ATOM 1482 O O . TYR A 1 179 ? 25.967 -2.849 -33.677 1.00 94.38 179 TYR A O 1
ATOM 1490 N N . GLU A 1 180 ? 24.489 -1.841 -32.310 1.00 94.81 180 GLU A N 1
ATOM 1491 C CA . GLU A 1 180 ? 23.974 -0.916 -33.327 1.00 94.81 180 GLU A CA 1
ATOM 1492 C C . GLU A 1 180 ? 25.074 0.007 -33.856 1.00 94.81 180 GLU A C 1
ATOM 1494 O O . GLU A 1 180 ? 25.214 0.172 -35.071 1.00 94.81 180 GLU A O 1
ATOM 1499 N N . GLU A 1 181 ? 25.925 0.537 -32.975 1.00 94.19 181 GLU A N 1
ATOM 1500 C CA . GLU A 1 181 ? 27.062 1.367 -33.381 1.00 94.19 181 GLU A CA 1
ATOM 1501 C C . GLU A 1 181 ? 28.043 0.592 -34.275 1.00 94.19 181 GLU A C 1
ATOM 1503 O O . GLU A 1 181 ? 28.477 1.083 -35.322 1.00 94.19 181 GLU A O 1
ATOM 1508 N N . LYS A 1 182 ? 28.354 -0.662 -33.919 1.00 94.94 182 LYS A N 1
ATOM 1509 C CA . LYS A 1 182 ? 29.207 -1.532 -34.744 1.00 94.94 182 LYS A CA 1
ATOM 1510 C C . LYS A 1 182 ? 28.601 -1.792 -36.118 1.00 94.94 182 LYS A C 1
ATOM 1512 O O . LYS A 1 182 ? 29.322 -1.719 -37.111 1.00 94.94 182 LYS A O 1
ATOM 1517 N N . ILE A 1 183 ? 27.302 -2.079 -36.188 1.00 94.62 183 ILE A N 1
ATOM 1518 C CA . ILE A 1 183 ? 26.597 -2.307 -37.456 1.00 94.62 183 ILE A CA 1
ATOM 1519 C C . ILE A 1 183 ? 26.634 -1.042 -38.318 1.00 94.62 183 ILE A C 1
ATOM 1521 O O . ILE A 1 183 ? 26.953 -1.121 -39.504 1.00 94.62 183 ILE A O 1
ATOM 1525 N N . ASN A 1 184 ? 26.389 0.128 -37.728 1.00 94.50 184 ASN A N 1
ATOM 1526 C CA . ASN A 1 184 ? 26.477 1.401 -38.441 1.00 94.50 184 ASN A CA 1
ATOM 1527 C C . ASN A 1 184 ? 27.884 1.655 -38.988 1.00 94.50 184 ASN A C 1
ATOM 1529 O O . ASN A 1 184 ? 28.030 2.005 -40.158 1.00 94.50 184 ASN A O 1
ATOM 1533 N N . ASN A 1 185 ? 28.922 1.405 -38.191 1.00 93.69 185 ASN A N 1
ATOM 1534 C CA . ASN A 1 185 ? 30.307 1.546 -38.638 1.00 93.69 185 ASN A CA 1
ATOM 1535 C C . ASN A 1 185 ? 30.640 0.592 -39.796 1.00 93.69 185 ASN A C 1
ATOM 1537 O O . ASN A 1 185 ? 31.252 1.015 -40.777 1.00 93.69 185 ASN A O 1
ATOM 1541 N N . ILE A 1 186 ? 30.191 -0.666 -39.728 1.00 95.00 186 ILE A N 1
ATOM 1542 C CA . ILE A 1 186 ? 30.349 -1.637 -40.823 1.00 95.00 186 ILE A CA 1
ATOM 1543 C C . ILE A 1 186 ? 29.646 -1.144 -42.094 1.00 95.00 186 ILE A C 1
ATOM 1545 O O . ILE A 1 186 ? 30.236 -1.182 -43.174 1.00 95.00 186 ILE A O 1
ATOM 1549 N N . ASN A 1 187 ? 28.420 -0.629 -41.976 1.00 93.06 187 ASN A N 1
ATOM 1550 C CA . ASN A 1 187 ? 27.668 -0.099 -43.114 1.00 93.06 187 ASN A CA 1
ATOM 1551 C C . ASN A 1 187 ? 28.363 1.116 -43.749 1.00 93.06 187 ASN A C 1
ATOM 1553 O O . ASN A 1 187 ? 28.447 1.206 -44.974 1.00 93.06 187 ASN A O 1
ATOM 1557 N N . ILE A 1 188 ? 28.910 2.023 -42.934 1.00 94.38 188 ILE A N 1
ATOM 1558 C CA . ILE A 1 188 ? 29.678 3.182 -43.412 1.00 94.38 188 ILE A CA 1
ATOM 1559 C C . ILE A 1 188 ? 30.921 2.726 -44.183 1.00 94.38 188 ILE A C 1
ATOM 1561 O O . ILE A 1 188 ? 31.190 3.246 -45.265 1.00 94.38 188 ILE A O 1
ATOM 1565 N N . ILE A 1 189 ? 31.674 1.760 -43.647 1.00 94.00 189 ILE A N 1
ATOM 1566 C CA . ILE A 1 189 ? 32.869 1.219 -44.310 1.00 94.00 189 ILE A CA 1
ATOM 1567 C C . ILE A 1 189 ? 32.483 0.563 -45.639 1.00 94.00 189 ILE A C 1
ATOM 1569 O O . ILE A 1 189 ? 33.068 0.893 -46.667 1.00 94.00 189 ILE A O 1
ATOM 1573 N N . SER A 1 190 ? 31.456 -0.290 -45.640 1.00 93.25 190 SER A N 1
ATOM 1574 C CA . SER A 1 190 ? 31.005 -0.986 -46.848 1.00 93.25 190 SER A CA 1
ATOM 1575 C C . SER A 1 190 ? 30.543 -0.020 -47.945 1.00 93.25 190 SER A C 1
ATOM 1577 O O . SER A 1 190 ? 30.843 -0.228 -49.121 1.00 93.25 190 SER A O 1
ATOM 1579 N N . ASN A 1 191 ? 29.860 1.069 -47.582 1.00 93.50 191 ASN A N 1
ATOM 1580 C CA . ASN A 1 191 ? 29.453 2.090 -48.548 1.00 93.50 191 ASN A CA 1
ATOM 1581 C C . ASN A 1 191 ? 30.657 2.842 -49.131 1.00 93.50 191 ASN A C 1
ATOM 1583 O O . ASN A 1 191 ? 30.731 3.005 -50.345 1.00 93.50 191 ASN A O 1
ATOM 1587 N N . LYS A 1 192 ? 31.640 3.214 -48.301 1.00 94.31 192 LYS A N 1
ATOM 1588 C CA . LYS A 1 192 ? 32.886 3.834 -48.785 1.00 94.31 192 LYS A CA 1
ATOM 1589 C C . LYS A 1 192 ? 33.658 2.916 -49.732 1.00 94.31 192 LYS A C 1
ATOM 1591 O O . LYS A 1 192 ? 34.201 3.372 -50.733 1.00 94.31 192 LYS A O 1
ATOM 1596 N N . GLU A 1 193 ? 33.709 1.618 -49.440 1.00 94.25 193 GLU A N 1
ATOM 1597 C CA . GLU A 1 193 ? 34.356 0.640 -50.321 1.00 94.25 193 GLU A CA 1
ATOM 1598 C C . GLU A 1 193 ? 33.660 0.542 -51.683 1.00 94.25 193 GLU A C 1
ATOM 1600 O O . GLU A 1 193 ? 34.343 0.462 -52.708 1.00 94.25 193 GLU A O 1
ATOM 1605 N N . LYS A 1 194 ? 32.321 0.597 -51.711 1.00 94.31 194 LYS A N 1
ATOM 1606 C CA . LYS A 1 194 ? 31.551 0.644 -52.963 1.00 94.31 194 LYS A CA 1
ATOM 1607 C C . LYS A 1 194 ? 31.866 1.895 -53.775 1.00 94.31 194 LYS A C 1
ATOM 1609 O O . LYS A 1 194 ? 32.177 1.758 -54.953 1.00 94.31 194 LYS A O 1
ATOM 1614 N N . GLU A 1 195 ? 31.867 3.074 -53.153 1.00 94.75 195 GLU A N 1
ATOM 1615 C CA . GLU A 1 195 ? 32.195 4.341 -53.827 1.00 94.75 195 GLU A CA 1
ATOM 1616 C C . GLU A 1 195 ? 33.595 4.296 -54.462 1.00 94.75 195 GLU A C 1
ATOM 1618 O O . GLU A 1 195 ? 33.760 4.605 -55.643 1.00 94.75 195 GLU A O 1
ATOM 1623 N N . ILE A 1 196 ? 34.600 3.810 -53.720 1.00 94.75 196 ILE A N 1
ATOM 1624 C CA . ILE A 1 196 ? 35.972 3.643 -54.231 1.00 94.75 196 ILE A CA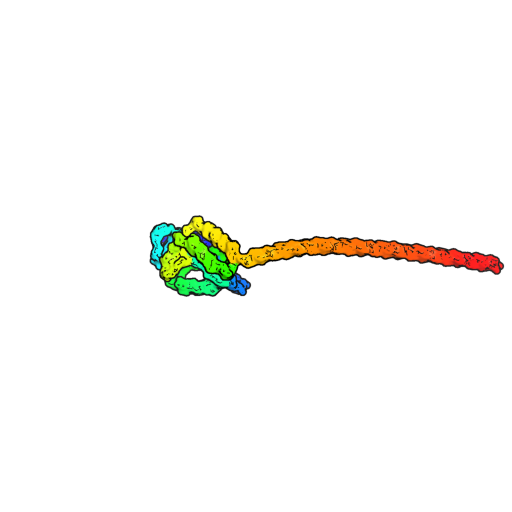 1
ATOM 1625 C C . ILE A 1 196 ? 36.007 2.680 -55.427 1.00 94.75 196 ILE A C 1
ATOM 1627 O O . ILE A 1 196 ? 36.782 2.865 -56.371 1.00 94.75 196 ILE A O 1
ATOM 1631 N N . PHE A 1 197 ? 35.217 1.607 -55.384 1.00 94.88 197 PHE A N 1
ATOM 1632 C CA . PHE A 1 197 ? 35.172 0.628 -56.465 1.00 94.88 197 PHE A CA 1
ATOM 1633 C C . PHE A 1 197 ? 34.492 1.189 -57.721 1.00 94.88 197 PHE A C 1
ATOM 1635 O O . PHE A 1 197 ? 34.998 0.989 -58.827 1.00 94.88 197 PHE A O 1
ATOM 1642 N N . GLU A 1 198 ? 33.401 1.935 -57.556 1.00 95.31 198 GLU A N 1
ATOM 1643 C CA . GLU A 1 198 ? 32.703 2.630 -58.642 1.00 95.31 198 GLU A CA 1
ATOM 1644 C C . GLU A 1 198 ? 33.600 3.679 -59.311 1.00 95.31 198 GLU A C 1
ATOM 1646 O O . GLU A 1 198 ? 33.691 3.720 -60.541 1.00 95.31 198 GLU A O 1
ATOM 1651 N N . GLU A 1 199 ? 34.345 4.460 -58.526 1.00 94.94 199 GLU A N 1
ATOM 1652 C CA . GLU A 1 199 ? 35.308 5.435 -59.049 1.00 94.94 199 GLU A CA 1
ATOM 1653 C C . GLU A 1 199 ? 36.411 4.751 -59.874 1.00 94.94 199 GLU A C 1
ATOM 1655 O O . GLU A 1 199 ? 36.728 5.173 -60.990 1.00 94.94 199 GLU A O 1
ATOM 1660 N N . LYS A 1 200 ? 36.953 3.628 -59.380 1.00 95.88 200 LYS A N 1
ATOM 1661 C CA . LYS A 1 200 ? 37.941 2.826 -60.122 1.00 95.88 200 LYS A CA 1
ATOM 1662 C C . LYS A 1 200 ? 37.386 2.289 -61.440 1.00 95.88 200 LYS A C 1
ATOM 1664 O O . LYS A 1 200 ? 38.118 2.268 -62.431 1.00 95.88 200 LYS A O 1
ATOM 1669 N N . ILE A 1 201 ? 36.129 1.841 -61.466 1.00 95.62 201 ILE A N 1
ATOM 1670 C CA . ILE A 1 201 ? 35.469 1.387 -62.698 1.00 95.62 201 ILE A CA 1
ATOM 1671 C C . ILE A 1 201 ? 35.331 2.548 -63.684 1.00 95.62 201 ILE A C 1
ATOM 1673 O O . ILE A 1 201 ? 35.702 2.399 -64.848 1.00 95.62 201 ILE A O 1
ATOM 1677 N N . ASN A 1 202 ? 34.850 3.704 -63.226 1.00 95.75 202 ASN A N 1
ATOM 1678 C CA . ASN A 1 202 ? 34.680 4.881 -64.076 1.00 95.75 202 ASN A CA 1
ATOM 1679 C C . ASN A 1 202 ? 36.007 5.351 -64.678 1.00 95.75 202 ASN A C 1
ATOM 1681 O O . ASN A 1 202 ? 36.074 5.585 -65.885 1.00 95.75 202 ASN A O 1
ATOM 1685 N N . ASN A 1 203 ? 37.075 5.392 -63.881 1.00 95.06 203 ASN A N 1
ATOM 1686 C CA . ASN A 1 203 ? 38.409 5.758 -64.359 1.00 95.06 203 ASN A CA 1
ATOM 1687 C C . ASN A 1 203 ? 38.914 4.795 -65.444 1.00 95.06 203 ASN A C 1
ATOM 1689 O O . ASN A 1 203 ? 39.388 5.241 -66.489 1.00 95.06 203 ASN A O 1
ATOM 1693 N N . LYS A 1 204 ? 38.741 3.480 -65.251 1.00 95.50 204 LYS A N 1
ATOM 1694 C CA . LYS A 1 204 ? 39.092 2.479 -66.274 1.00 95.50 204 LYS A CA 1
ATOM 1695 C C . LYS A 1 204 ? 38.251 2.613 -67.542 1.00 95.50 204 LYS A C 1
ATOM 1697 O O . LYS A 1 204 ? 38.771 2.445 -68.641 1.00 95.50 204 LYS A O 1
ATOM 1702 N N . ASN A 1 205 ? 36.961 2.915 -67.415 1.00 95.75 205 ASN A N 1
ATOM 1703 C CA . ASN A 1 205 ? 36.089 3.125 -68.572 1.00 95.75 205 ASN A CA 1
ATOM 1704 C C . ASN A 1 205 ? 36.525 4.349 -69.392 1.00 95.75 205 ASN A C 1
ATOM 1706 O O . ASN A 1 205 ? 36.578 4.261 -70.619 1.00 95.75 205 ASN A O 1
ATOM 1710 N N . LEU A 1 206 ? 36.895 5.447 -68.725 1.00 95.44 206 LEU A N 1
ATOM 1711 C CA . LEU A 1 206 ? 37.463 6.641 -69.361 1.00 95.44 206 LEU A CA 1
ATOM 1712 C C . LEU A 1 206 ? 38.774 6.331 -70.091 1.00 95.44 206 LEU A C 1
ATOM 1714 O O . LEU A 1 206 ? 38.963 6.753 -71.231 1.00 95.44 206 LEU A O 1
ATOM 1718 N N . GLU A 1 207 ? 39.662 5.565 -69.458 1.00 96.38 207 GLU A N 1
ATOM 1719 C CA . GLU A 1 207 ? 40.922 5.128 -70.063 1.00 96.38 207 GLU A CA 1
ATOM 1720 C C . GLU A 1 207 ? 40.676 4.302 -71.337 1.00 96.38 207 GLU A C 1
ATOM 1722 O O . GLU A 1 207 ? 41.252 4.587 -72.387 1.00 96.38 207 GLU A O 1
ATOM 1727 N N . ILE A 1 208 ? 39.742 3.345 -71.288 1.00 95.88 208 ILE A N 1
ATOM 1728 C CA . ILE A 1 208 ? 39.330 2.553 -72.457 1.00 95.88 208 ILE A CA 1
ATOM 1729 C C . ILE A 1 208 ? 38.754 3.447 -73.563 1.00 95.88 208 ILE A C 1
ATOM 1731 O O . ILE A 1 208 ? 39.032 3.223 -74.743 1.00 95.88 208 ILE A O 1
ATOM 1735 N N . GLU A 1 209 ? 37.932 4.439 -73.221 1.00 96.25 209 GLU A N 1
ATOM 1736 C CA . GLU A 1 209 ? 37.348 5.357 -74.202 1.00 96.25 209 GLU A CA 1
ATOM 1737 C C . GLU A 1 209 ? 38.421 6.212 -74.891 1.00 96.25 209 GLU A C 1
ATOM 1739 O O . GLU A 1 209 ? 38.395 6.369 -76.115 1.00 96.25 209 GLU A O 1
ATOM 1744 N N . ASN A 1 210 ? 39.391 6.712 -74.126 1.00 95.00 210 ASN A N 1
ATOM 1745 C CA . ASN A 1 210 ? 40.517 7.475 -74.656 1.00 95.00 210 ASN A CA 1
ATOM 1746 C C . ASN A 1 210 ? 41.376 6.620 -75.595 1.00 95.00 210 ASN A C 1
ATOM 1748 O O . ASN A 1 210 ? 41.624 7.030 -76.728 1.00 95.00 210 ASN A O 1
ATOM 1752 N N . LEU A 1 211 ? 41.716 5.392 -75.193 1.00 95.88 211 LEU A N 1
ATOM 1753 C CA . LEU A 1 211 ? 42.448 4.450 -76.048 1.00 95.88 211 LEU A CA 1
ATOM 1754 C C . LEU A 1 211 ? 41.688 4.141 -77.349 1.00 95.88 211 LEU A C 1
ATOM 1756 O O . LEU A 1 211 ? 42.284 4.098 -78.425 1.00 95.88 211 LEU A O 1
ATOM 1760 N N . LYS A 1 212 ? 40.358 3.980 -77.294 1.00 95.88 212 LYS A N 1
ATOM 1761 C CA . LYS A 1 212 ? 39.526 3.793 -78.499 1.00 95.88 212 LYS A CA 1
ATOM 1762 C C . LYS A 1 212 ? 39.579 5.002 -79.436 1.00 95.88 212 LYS A C 1
ATOM 1764 O O . LYS A 1 212 ? 39.618 4.819 -80.654 1.00 95.88 212 LYS A O 1
ATOM 1769 N N . LYS A 1 213 ? 39.566 6.225 -78.895 1.00 94.94 213 LYS A N 1
ATOM 1770 C CA . LYS A 1 213 ? 39.703 7.460 -79.688 1.00 94.94 213 LYS A CA 1
ATOM 1771 C C . LYS A 1 213 ? 41.076 7.534 -80.355 1.00 94.94 213 LYS A C 1
ATOM 1773 O O . LYS A 1 213 ? 41.135 7.813 -81.549 1.00 94.94 213 LYS A O 1
ATOM 1778 N N . GLU A 1 214 ? 42.148 7.225 -79.629 1.00 95.50 214 GLU A N 1
ATOM 1779 C CA . GLU A 1 214 ? 43.512 7.198 -80.175 1.00 95.50 214 GLU A CA 1
ATOM 1780 C C . GLU A 1 214 ? 43.670 6.184 -81.312 1.00 95.50 214 GLU A C 1
ATOM 1782 O O . GLU A 1 214 ? 44.238 6.515 -82.353 1.00 95.50 214 GLU A O 1
ATOM 1787 N N . ILE A 1 215 ? 43.137 4.966 -81.147 1.00 94.75 215 ILE A N 1
ATOM 1788 C CA . ILE A 1 215 ? 43.143 3.944 -82.206 1.00 94.75 215 ILE A CA 1
ATOM 1789 C C . ILE A 1 215 ? 42.426 4.471 -83.452 1.00 94.75 215 ILE A C 1
ATOM 1791 O O . ILE A 1 215 ? 42.969 4.404 -84.551 1.00 94.75 215 ILE A O 1
ATOM 1795 N N . ARG A 1 216 ? 41.245 5.075 -83.283 1.00 95.19 216 ARG A N 1
ATOM 1796 C CA . ARG A 1 216 ? 40.468 5.623 -84.402 1.00 95.19 216 ARG A CA 1
ATOM 1797 C C . ARG A 1 216 ? 41.193 6.754 -85.134 1.00 95.19 216 ARG A C 1
ATOM 1799 O O . ARG A 1 216 ? 41.077 6.850 -86.352 1.00 95.19 216 ARG A O 1
ATOM 1806 N N . ILE A 1 217 ? 41.912 7.612 -84.410 1.00 94.56 217 ILE A N 1
ATOM 1807 C CA . ILE A 1 217 ? 42.744 8.663 -85.013 1.00 94.56 217 ILE A CA 1
ATOM 1808 C C . ILE A 1 217 ? 43.844 8.023 -85.865 1.00 94.56 217 ILE A C 1
ATOM 1810 O O . ILE A 1 217 ? 43.958 8.358 -87.042 1.00 94.56 217 ILE A O 1
ATOM 1814 N N . LYS A 1 218 ? 44.574 7.043 -85.317 1.00 94.12 218 LYS A N 1
ATOM 1815 C CA . LYS A 1 218 ? 45.619 6.314 -86.055 1.00 94.12 218 LYS A CA 1
ATOM 1816 C C . LYS A 1 218 ? 45.072 5.621 -87.307 1.00 94.12 218 LYS A C 1
ATOM 1818 O O . LYS A 1 218 ? 45.698 5.683 -88.362 1.00 94.12 218 LYS A O 1
ATOM 1823 N N . ASP A 1 219 ? 43.891 5.010 -87.228 1.00 93.31 219 ASP A N 1
ATOM 1824 C CA . ASP A 1 219 ? 43.245 4.374 -88.386 1.00 93.31 219 ASP A CA 1
ATOM 1825 C C . ASP A 1 219 ? 42.929 5.387 -89.503 1.00 93.31 219 ASP A C 1
ATOM 1827 O O . ASP A 1 219 ? 43.128 5.100 -90.688 1.00 93.31 219 ASP A O 1
ATOM 1831 N N . LEU A 1 220 ? 42.467 6.592 -89.144 1.00 93.12 220 LEU A N 1
ATOM 1832 C CA . LEU A 1 220 ? 42.195 7.676 -90.095 1.00 93.12 220 LEU A CA 1
ATOM 1833 C C . LEU A 1 220 ? 43.479 8.227 -90.731 1.00 93.12 220 LEU A C 1
ATOM 1835 O O . LEU A 1 220 ? 43.497 8.479 -91.937 1.00 93.12 220 LEU A O 1
ATOM 1839 N N . GLU A 1 221 ? 44.551 8.379 -89.952 1.00 92.69 221 GLU A N 1
ATOM 1840 C CA . GLU A 1 221 ? 45.870 8.794 -90.451 1.00 92.69 221 GLU A CA 1
ATOM 1841 C C . GLU A 1 221 ? 46.417 7.796 -91.482 1.00 92.69 221 GLU A C 1
ATOM 1843 O O . GLU A 1 221 ? 46.873 8.194 -92.556 1.00 92.69 221 GLU A O 1
ATOM 1848 N N . VAL A 1 222 ? 46.293 6.491 -91.212 1.00 92.00 222 VAL A N 1
ATOM 1849 C CA . VAL A 1 222 ? 46.695 5.426 -92.149 1.00 92.00 222 VAL A CA 1
ATOM 1850 C C . VAL A 1 222 ? 45.865 5.453 -93.436 1.00 92.00 222 VAL A C 1
ATOM 1852 O O . VAL A 1 222 ? 46.404 5.212 -94.517 1.00 92.00 222 VAL A O 1
ATOM 1855 N N . LEU A 1 223 ? 44.561 5.732 -93.350 1.00 89.50 223 LEU A N 1
ATOM 1856 C CA . LEU A 1 223 ? 43.688 5.861 -94.523 1.00 89.50 223 LEU A CA 1
ATOM 1857 C C . LEU A 1 223 ? 44.052 7.072 -95.389 1.00 89.50 223 LEU A C 1
ATOM 1859 O O . LEU A 1 223 ? 44.033 6.966 -96.615 1.00 89.50 223 LEU A O 1
ATOM 1863 N N . LEU A 1 224 ? 44.392 8.205 -94.768 1.00 84.50 224 LEU A N 1
ATOM 1864 C CA . LEU A 1 224 ? 44.826 9.414 -95.472 1.00 84.50 224 LEU A CA 1
ATOM 1865 C C . LEU A 1 224 ? 46.177 9.221 -96.164 1.00 84.50 224 LEU A C 1
ATOM 1867 O O . LEU A 1 224 ? 46.332 9.658 -97.297 1.00 84.50 224 LEU A O 1
ATOM 1871 N N . ALA A 1 225 ? 47.117 8.515 -95.532 1.00 82.62 225 ALA A N 1
ATOM 1872 C CA . ALA A 1 225 ? 48.433 8.226 -96.108 1.00 82.62 225 ALA A CA 1
ATOM 1873 C C . ALA A 1 225 ? 48.401 7.257 -97.311 1.00 82.62 225 ALA A C 1
ATOM 1875 O O . ALA A 1 225 ? 49.415 7.083 -97.984 1.00 82.62 225 ALA A O 1
ATOM 1876 N N . LYS A 1 226 ? 47.263 6.596 -97.569 1.00 78.31 226 LYS A N 1
ATOM 1877 C CA . LYS A 1 226 ? 47.059 5.667 -98.698 1.00 78.31 226 LYS A CA 1
ATOM 1878 C C . LYS A 1 226 ? 46.348 6.298 -99.908 1.00 78.31 226 LYS A C 1
ATOM 1880 O O . LYS A 1 226 ? 46.129 5.585 -100.888 1.00 78.31 226 LYS A O 1
ATOM 1885 N N . LYS A 1 227 ? 45.955 7.575 -99.837 1.00 56.50 227 LYS A N 1
ATOM 1886 C CA . LYS A 1 227 ? 45.426 8.363 -100.966 1.00 56.50 227 LYS A CA 1
ATOM 1887 C C . LYS A 1 227 ? 46.529 9.184 -101.616 1.00 56.50 227 LYS A C 1
ATOM 1889 O O . LYS A 1 227 ? 46.426 9.368 -102.846 1.00 56.50 227 LYS A O 1
#

Organism: NCBI:txid1070528

Radius of gyration: 41.08 Å; chains: 1; bounding box: 77×41×133 Å

Sequence (227 aa):
MGSIEDKNKLVSHIKGVSYETIQELFSINARSLPCVYLTAFNTVKELKNVMNIDNKHSEDAVVYKFGLTKSFESRKNGHRSEYKKLDNFIDMKLVYYTYIDPIYISQAELEIKNLLSEYKLEWDNHDELVVIPNNLLKIIKTIYENIGMKFSGHTQEFNRKIEELNLIISEYKYKFDAYEEKINNINIISNKEKEIFEEKINNKNLEIENLKKEIRIKDLEVLLAKK

pLDDT: mean 82.21, std 15.84, range [33.47, 96.38]